Protein AF-A0A3Q1M2B8-F1 (afdb_monomer)

Secondary structure (DSSP, 8-state):
--SSSSHHHHHHHHHHHHTTS----------S-------TTTTS---HHHHHHHHHHHHHHHHHHHHHHHHHHHHHHIIIIIHHHHHHHHHHTTHHHHHHHHHHHHHHHHHHHHHHHSS--GGG--TTT--TTTHHHH-TTTT---PPPP--GGGHHHHHHHHHHHHHHHHHHS----HHHHHHHHHHHHHHS-----GGGTTS-HHHHHHS-TT----HHHHHHHHH------------PPP--PPPPP------------

Solvent-accessible surface area (backbone atoms only — not comparable to full-atom values): 16918 Å² total; per-residue (Å²): 145,72,83,76,65,64,66,58,53,58,58,54,57,55,53,56,65,67,65,69,78,79,74,79,86,75,82,73,82,88,66,99,62,83,74,78,77,77,51,79,68,68,77,68,59,74,66,66,63,63,56,53,52,49,51,52,51,51,51,53,50,52,52,50,53,50,51,52,51,52,51,54,51,49,51,50,43,38,69,70,46,49,49,54,48,51,51,51,47,52,57,73,46,50,57,49,64,57,50,52,52,48,54,49,53,52,50,52,52,48,51,52,49,27,70,72,64,67,72,75,59,85,90,73,59,51,65,90,82,54,53,96,60,63,75,81,76,76,48,97,61,78,80,58,77,83,72,74,83,84,79,56,75,92,46,43,73,56,52,55,51,53,47,52,54,46,52,51,51,24,68,75,68,74,48,91,72,53,76,66,57,46,53,49,51,54,50,50,55,56,70,71,40,71,79,76,74,60,76,41,59,72,87,52,55,76,73,60,54,73,72,51,60,95,83,64,71,68,26,74,63,57,54,52,51,54,68,67,56,70,77,80,68,75,92,66,89,74,83,73,75,81,76,82,75,73,78,77,82,76,83,76,80,80,79,79,79,84,80,82,80,133

Organism: Bos taurus (NCBI:txid9913)

Structure (mmCIF, N/CA/C/O backbone):
data_AF-A0A3Q1M2B8-F1
#
_entry.id   AF-A0A3Q1M2B8-F1
#
loop_
_atom_site.group_PDB
_atom_site.id
_atom_site.type_symbol
_atom_site.label_atom_id
_atom_site.label_alt_id
_atom_site.label_comp_id
_atom_site.label_asym_id
_atom_site.label_entity_id
_atom_site.label_seq_id
_atom_site.pdbx_PDB_ins_code
_atom_site.Cartn_x
_atom_site.Cartn_y
_atom_site.Cartn_z
_atom_site.occupancy
_atom_site.B_iso_or_equiv
_atom_site.auth_seq_id
_atom_site.auth_comp_id
_atom_site.auth_asym_id
_atom_site.auth_atom_id
_atom_site.pdbx_PDB_model_num
ATOM 1 N N . MET A 1 1 ? 16.523 43.206 -26.131 1.00 47.34 1 MET A N 1
ATOM 2 C CA . MET A 1 1 ? 17.734 43.591 -26.894 1.00 47.34 1 MET A CA 1
ATOM 3 C C . MET A 1 1 ? 18.949 42.768 -26.432 1.00 47.34 1 MET A C 1
ATOM 5 O O . MET A 1 1 ? 19.960 43.330 -26.041 1.00 47.34 1 MET A O 1
ATOM 9 N N . LEU A 1 2 ? 18.844 41.430 -26.433 1.00 45.22 2 LEU A N 1
ATOM 10 C CA . LEU A 1 2 ? 19.889 40.521 -25.915 1.00 45.22 2 LEU A CA 1
ATOM 11 C C . LEU A 1 2 ? 20.155 39.302 -26.820 1.00 45.22 2 LEU A C 1
ATOM 13 O O . LEU A 1 2 ? 20.994 38.478 -26.493 1.00 45.22 2 LEU A O 1
ATOM 17 N N . PHE A 1 3 ? 19.501 39.209 -27.982 1.00 39.78 3 PHE A N 1
ATOM 18 C CA . PHE A 1 3 ? 19.611 38.040 -28.866 1.00 39.78 3 PHE A CA 1
ATOM 19 C C . PHE A 1 3 ? 20.686 38.148 -29.961 1.00 39.78 3 PHE A C 1
ATOM 21 O O . PHE A 1 3 ? 20.871 37.211 -30.726 1.00 39.78 3 PHE A O 1
ATOM 28 N N . THR A 1 4 ? 21.432 39.253 -30.043 1.00 47.25 4 THR A N 1
ATOM 29 C CA . THR A 1 4 ? 22.443 39.468 -31.100 1.00 47.25 4 THR A CA 1
ATOM 30 C C . THR A 1 4 ? 23.894 39.329 -30.632 1.00 47.25 4 THR A C 1
ATOM 32 O O . THR A 1 4 ? 24.803 39.467 -31.446 1.00 47.25 4 THR A O 1
ATOM 35 N N . LYS A 1 5 ? 24.149 39.028 -29.348 1.00 46.91 5 LYS A N 1
ATOM 36 C CA . LYS A 1 5 ? 25.521 38.854 -28.827 1.00 46.91 5 LYS A CA 1
ATOM 37 C C . LYS A 1 5 ? 26.006 37.398 -28.798 1.00 46.91 5 LYS A C 1
ATOM 39 O O . LYS A 1 5 ? 27.204 37.180 -28.927 1.00 46.91 5 LYS A O 1
ATOM 44 N N . GLU A 1 6 ? 25.115 36.409 -28.713 1.00 47.88 6 GLU A N 1
ATOM 45 C CA . GLU A 1 6 ? 25.517 34.990 -28.644 1.00 47.88 6 GLU A CA 1
ATOM 46 C C . GLU A 1 6 ? 25.821 34.367 -30.017 1.00 47.88 6 GLU A C 1
ATOM 48 O O . GLU A 1 6 ? 26.688 33.501 -30.123 1.00 47.88 6 GLU A O 1
ATOM 53 N N . ALA A 1 7 ? 25.206 34.866 -31.096 1.00 48.12 7 ALA A N 1
ATOM 54 C CA . ALA A 1 7 ? 25.453 34.360 -32.450 1.00 48.12 7 ALA A CA 1
ATOM 55 C C . ALA A 1 7 ? 26.874 34.674 -32.968 1.00 48.12 7 ALA A C 1
ATOM 57 O O . ALA A 1 7 ? 27.445 33.891 -33.722 1.00 48.12 7 ALA A O 1
ATOM 58 N N . ASN A 1 8 ? 27.488 35.772 -32.513 1.00 47.75 8 ASN A N 1
ATOM 59 C CA . ASN A 1 8 ? 28.837 36.159 -32.939 1.00 47.75 8 ASN A CA 1
ATOM 60 C C . 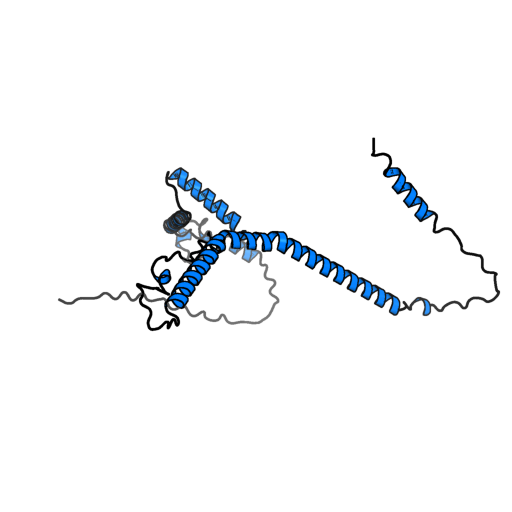ASN A 1 8 ? 29.954 35.393 -32.207 1.00 47.75 8 ASN A C 1
ATOM 62 O O . ASN A 1 8 ? 31.067 35.304 -32.722 1.00 47.75 8 ASN A O 1
ATOM 66 N N . PHE A 1 9 ? 29.676 34.798 -31.041 1.00 50.34 9 PHE A N 1
ATOM 67 C CA . PHE A 1 9 ? 30.680 34.041 -30.281 1.00 50.34 9 PHE A CA 1
ATOM 68 C C . PHE A 1 9 ? 30.909 32.635 -30.863 1.00 50.34 9 PHE A C 1
ATOM 70 O O . PHE A 1 9 ? 32.034 32.135 -30.886 1.00 50.34 9 PHE A O 1
ATOM 77 N N . LEU A 1 10 ? 29.859 32.027 -31.424 1.00 53.06 10 LEU A N 1
ATOM 78 C CA . LEU A 1 10 ? 29.932 30.718 -32.083 1.00 53.06 10 LEU A CA 1
ATOM 79 C C . LEU A 1 10 ? 30.675 30.765 -33.431 1.00 53.06 10 LEU A C 1
ATOM 81 O O . LEU A 1 10 ? 31.376 29.814 -33.769 1.00 53.06 10 LEU A O 1
ATOM 85 N N . VAL A 1 11 ? 30.607 31.882 -34.164 1.00 54.44 11 VAL A N 1
ATOM 86 C CA . VAL A 1 11 ? 31.354 32.064 -35.427 1.00 54.44 11 VAL A CA 1
ATOM 87 C C . VAL A 1 11 ? 32.853 32.286 -35.173 1.00 54.44 11 VAL A C 1
ATOM 89 O O . VAL A 1 11 ? 33.691 31.784 -35.921 1.00 54.44 11 VAL A O 1
ATOM 92 N N . PHE A 1 12 ? 33.217 32.970 -34.083 1.00 50.66 12 PHE A N 1
ATOM 93 C CA . PHE A 1 12 ? 34.623 33.199 -33.727 1.00 50.66 12 PHE A CA 1
ATOM 94 C C . PHE A 1 12 ? 35.340 31.934 -33.228 1.00 50.66 12 PHE A C 1
ATOM 96 O O . PHE A 1 12 ? 36.501 31.718 -33.574 1.00 50.66 12 PHE A O 1
ATOM 103 N N . LEU A 1 13 ? 34.657 31.060 -32.480 1.00 50.88 13 LEU A N 1
ATOM 104 C CA . LEU A 1 13 ? 35.234 29.785 -32.029 1.00 50.88 13 LEU A CA 1
ATOM 105 C C . LEU A 1 13 ? 35.375 28.760 -33.166 1.00 50.88 13 LEU A C 1
ATOM 107 O O . LEU A 1 13 ? 36.338 27.994 -33.172 1.00 50.88 13 LEU A O 1
ATOM 111 N N . GLY A 1 14 ? 34.484 28.790 -34.164 1.00 48.12 14 GLY A N 1
ATOM 112 C CA . GLY A 1 14 ? 34.613 27.968 -35.373 1.00 48.12 14 GLY A CA 1
ATOM 113 C C . GLY A 1 14 ? 35.852 28.312 -36.210 1.00 48.12 14 GLY A C 1
ATOM 114 O O . GLY A 1 14 ? 36.565 27.416 -36.657 1.00 48.12 14 GLY A O 1
ATOM 115 N N . ASN A 1 15 ? 36.173 29.602 -36.356 1.00 46.31 15 ASN A N 1
ATOM 116 C CA . ASN A 1 15 ? 37.338 30.047 -37.132 1.00 46.31 15 ASN A CA 1
ATOM 117 C C . ASN A 1 15 ? 38.676 29.867 -36.395 1.00 46.31 15 ASN A C 1
ATOM 119 O O . ASN A 1 15 ? 39.709 29.695 -37.043 1.00 46.31 15 ASN A O 1
ATOM 123 N N . LEU A 1 16 ? 38.676 29.840 -35.057 1.00 46.88 16 LEU A N 1
ATOM 124 C CA . LEU A 1 16 ? 39.887 29.554 -34.282 1.00 46.88 16 LEU A CA 1
ATOM 125 C C . LEU A 1 16 ? 40.298 28.074 -34.379 1.00 46.88 16 LEU A C 1
ATOM 127 O O . LEU A 1 16 ? 41.489 27.769 -34.357 1.00 46.88 16 LEU A O 1
ATOM 131 N N . LEU A 1 17 ? 39.336 27.161 -34.558 1.00 46.59 17 LEU A N 1
ATOM 132 C CA . LEU A 1 17 ? 39.625 25.736 -34.739 1.00 46.59 17 LEU A CA 1
ATOM 133 C C . LEU A 1 17 ? 40.074 25.392 -36.172 1.00 46.59 17 LEU A C 1
ATOM 135 O O . LEU A 1 17 ? 40.816 24.433 -36.356 1.00 46.59 17 LEU A O 1
ATOM 139 N N . PHE A 1 18 ? 39.695 26.193 -37.176 1.00 40.00 18 PHE A N 1
ATOM 140 C CA . PHE A 1 18 ? 40.157 26.013 -38.561 1.00 40.00 18 PHE A CA 1
ATOM 141 C C . PHE A 1 18 ? 41.534 26.660 -38.828 1.00 40.00 18 PHE A C 1
ATOM 143 O O . PHE A 1 18 ? 42.267 26.229 -39.713 1.00 40.00 18 PHE A O 1
ATOM 150 N N . GLY A 1 19 ? 41.924 27.670 -38.040 1.00 39.38 19 GLY A N 1
ATOM 151 C CA . GLY A 1 19 ? 43.226 28.344 -38.158 1.00 39.38 19 GLY A CA 1
ATOM 152 C C . GLY A 1 19 ? 44.407 27.630 -37.485 1.00 39.38 19 GLY A C 1
ATOM 153 O O . GLY A 1 19 ? 45.555 27.995 -37.736 1.00 39.38 19 GLY A O 1
ATOM 154 N N . ALA A 1 20 ? 44.161 26.619 -36.643 1.00 38.94 20 ALA A N 1
ATOM 155 C CA . ALA A 1 20 ? 45.200 25.948 -35.854 1.00 38.94 20 ALA A CA 1
ATOM 156 C C . ALA A 1 20 ? 45.826 24.706 -36.524 1.00 38.94 20 ALA A C 1
ATOM 158 O O . ALA A 1 20 ? 46.753 24.128 -35.966 1.00 38.94 20 ALA A O 1
ATOM 159 N N . THR A 1 21 ? 45.380 24.302 -37.718 1.00 40.34 21 THR A N 1
ATOM 160 C CA . THR A 1 21 ? 45.889 23.093 -38.404 1.00 40.34 21 THR A CA 1
ATOM 161 C C . THR A 1 21 ? 46.766 23.373 -39.630 1.00 40.34 21 THR A C 1
ATOM 163 O O . THR A 1 21 ? 47.097 22.447 -40.361 1.00 40.34 21 THR A O 1
ATOM 166 N N . MET A 1 22 ? 47.176 24.624 -39.870 1.00 41.03 22 MET A N 1
ATOM 167 C CA . MET A 1 22 ? 47.984 25.015 -41.042 1.00 41.03 22 MET A CA 1
ATOM 168 C C . MET A 1 22 ? 49.281 25.753 -40.662 1.00 41.03 22 MET A C 1
ATOM 170 O O . MET A 1 22 ? 49.565 26.836 -41.160 1.00 41.03 22 MET A O 1
ATOM 174 N N . LYS A 1 23 ? 50.074 25.158 -39.766 1.00 37.78 23 LYS A N 1
ATOM 175 C CA . LYS A 1 23 ? 51.533 25.341 -39.590 1.00 37.78 23 LYS A CA 1
ATOM 176 C C . LYS A 1 23 ? 52.004 24.016 -38.976 1.00 37.78 23 LYS A C 1
ATOM 178 O O . LYS A 1 23 ? 51.403 23.589 -38.005 1.00 37.78 23 LYS A O 1
ATOM 183 N N . SER A 1 24 ? 52.989 23.266 -39.442 1.00 34.31 24 SER A N 1
ATOM 184 C CA . SER A 1 24 ? 54.202 23.567 -40.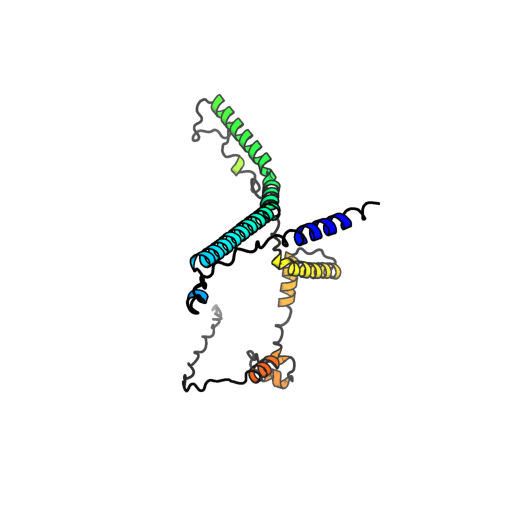183 1.00 34.31 24 SER A CA 1
ATOM 185 C C . SER A 1 24 ? 54.777 22.196 -40.560 1.00 34.31 24 SER A C 1
ATOM 187 O O . SER A 1 24 ? 55.153 21.450 -39.659 1.00 34.31 24 SER A O 1
ATOM 189 N N . TYR A 1 25 ? 54.816 21.837 -41.843 1.00 35.38 25 TYR A N 1
ATOM 190 C CA . TYR A 1 25 ? 55.768 20.822 -42.294 1.00 35.38 25 TYR A CA 1
ATOM 191 C C . TYR A 1 25 ? 56.985 21.593 -42.790 1.00 35.38 25 TYR A C 1
ATOM 193 O O . TYR A 1 25 ? 56.984 22.155 -43.886 1.00 35.38 25 TYR A O 1
ATOM 201 N N . GLU A 1 26 ? 57.967 21.711 -41.900 1.00 40.44 26 GLU A N 1
ATOM 202 C CA . GLU A 1 26 ? 59.336 22.065 -42.247 1.00 40.44 26 GLU A CA 1
ATOM 203 C C . GLU A 1 26 ? 59.821 21.132 -43.361 1.00 40.44 26 GLU A C 1
ATOM 205 O O . GLU A 1 26 ? 59.583 19.924 -43.336 1.00 40.44 26 GLU A O 1
ATOM 210 N N . ASN A 1 27 ? 60.468 21.714 -44.369 1.00 39.31 27 ASN A N 1
ATOM 211 C CA . ASN A 1 27 ? 61.202 20.959 -45.370 1.00 39.31 27 ASN A CA 1
ATOM 212 C C . ASN A 1 27 ? 62.465 20.404 -44.704 1.00 39.31 27 ASN A C 1
ATOM 214 O O . ASN A 1 27 ? 63.387 21.168 -44.412 1.00 39.31 27 ASN A O 1
ATOM 218 N N . ASP A 1 28 ? 62.511 19.093 -44.485 1.00 44.53 28 ASP A N 1
ATOM 219 C CA . ASP A 1 28 ? 63.740 18.413 -44.086 1.00 44.53 28 ASP A CA 1
ATOM 220 C C . ASP A 1 28 ? 64.785 18.508 -45.218 1.00 44.53 28 ASP A C 1
ATOM 222 O O . ASP A 1 28 ? 64.433 18.390 -46.400 1.00 44.53 28 ASP A O 1
ATOM 226 N N . PRO A 1 29 ? 66.079 18.715 -44.906 1.00 42.06 29 PRO A N 1
ATOM 227 C CA . PRO A 1 29 ? 67.128 18.724 -45.915 1.00 42.06 29 PRO A CA 1
ATOM 228 C C . PRO A 1 29 ? 67.205 17.348 -46.581 1.00 42.06 29 PRO A C 1
ATOM 230 O O . PRO A 1 29 ? 67.371 16.321 -45.918 1.00 42.06 29 PRO A O 1
ATOM 233 N N . ILE A 1 30 ? 67.093 17.346 -47.910 1.00 46.81 30 ILE A N 1
ATOM 234 C CA . ILE A 1 30 ? 67.222 16.164 -48.762 1.00 46.81 30 ILE A CA 1
ATOM 235 C C . ILE A 1 30 ? 68.588 15.532 -48.483 1.00 46.81 30 ILE A C 1
ATOM 237 O O . ILE A 1 30 ? 69.629 16.024 -48.914 1.00 46.81 30 ILE A O 1
ATOM 241 N N . THR A 1 31 ? 68.582 14.443 -47.722 1.00 46.94 31 THR A N 1
ATOM 242 C CA . THR A 1 31 ? 69.715 13.532 -47.610 1.00 46.94 31 THR A CA 1
ATOM 243 C C . THR A 1 31 ? 69.482 12.419 -48.623 1.00 46.94 31 THR A C 1
ATOM 245 O O . THR A 1 31 ? 68.457 11.742 -48.581 1.00 46.94 31 THR A O 1
ATOM 248 N N . ASP A 1 32 ? 70.427 12.248 -49.553 1.00 45.88 32 ASP A N 1
ATOM 249 C CA . ASP A 1 32 ? 70.438 11.248 -50.636 1.00 45.88 32 ASP A CA 1
ATOM 250 C C . ASP A 1 32 ? 70.583 9.802 -50.116 1.00 45.88 32 ASP A C 1
ATOM 252 O O . ASP A 1 32 ? 71.490 9.039 -50.459 1.00 45.88 32 ASP A O 1
ATOM 256 N N . LYS A 1 33 ? 69.672 9.391 -49.239 1.00 55.97 33 LYS A N 1
ATOM 257 C CA . LYS A 1 33 ? 69.496 8.011 -48.802 1.00 55.97 33 LYS A CA 1
ATOM 258 C C . LYS A 1 33 ? 68.039 7.669 -49.053 1.00 55.97 33 LYS A C 1
ATOM 260 O O . LYS A 1 33 ? 67.172 7.992 -48.248 1.00 55.97 33 LYS A O 1
ATOM 265 N N . LEU A 1 34 ? 67.795 7.011 -50.187 1.00 48.25 34 LEU A N 1
ATOM 266 C CA . LEU A 1 34 ? 66.510 6.411 -50.542 1.00 48.25 34 LEU A CA 1
ATOM 267 C C . LEU A 1 34 ? 65.910 5.725 -49.297 1.00 48.25 34 LEU A C 1
ATOM 269 O O . LEU A 1 34 ? 66.514 4.763 -48.801 1.00 48.25 34 LEU A O 1
ATOM 273 N N . PRO A 1 35 ? 64.771 6.198 -48.756 1.00 53.41 35 PRO A N 1
ATOM 274 C CA . PRO A 1 35 ? 64.129 5.511 -47.650 1.00 53.41 35 PRO A CA 1
ATOM 275 C C . PRO A 1 35 ? 63.733 4.127 -48.158 1.00 53.41 35 PRO A C 1
ATOM 277 O O . PRO A 1 35 ? 63.053 4.003 -49.179 1.00 53.41 35 PRO A O 1
ATOM 280 N N . LYS A 1 36 ? 64.220 3.074 -47.490 1.00 61.84 36 LYS A N 1
ATOM 281 C CA . LYS A 1 36 ? 63.865 1.695 -47.837 1.00 61.84 36 LYS A CA 1
ATOM 282 C C . LYS A 1 36 ? 62.344 1.600 -47.906 1.00 61.84 36 LYS A C 1
ATOM 284 O O . LYS A 1 36 ? 61.656 1.902 -46.932 1.00 61.84 36 LYS A O 1
ATOM 289 N N . LEU A 1 37 ? 61.849 1.213 -49.078 1.00 52.62 37 LEU A N 1
ATOM 290 C CA . LEU A 1 37 ? 60.430 1.051 -49.343 1.00 52.62 37 LEU A CA 1
ATOM 291 C C . LEU A 1 37 ? 59.893 0.003 -48.363 1.00 52.62 37 LEU A C 1
ATOM 293 O O . LEU A 1 37 ? 60.298 -1.161 -48.428 1.00 52.62 37 LEU A O 1
ATOM 297 N N . LYS A 1 38 ? 59.030 0.423 -47.433 1.00 59.44 38 LYS A N 1
ATOM 298 C CA . LYS A 1 38 ? 58.364 -0.505 -46.518 1.00 59.44 38 LYS A CA 1
ATOM 299 C C . LYS A 1 38 ? 57.641 -1.567 -47.333 1.00 59.44 38 LYS A C 1
ATOM 301 O O . LYS A 1 38 ? 56.909 -1.247 -48.274 1.00 59.44 38 LYS A O 1
ATOM 306 N N . SER A 1 39 ? 57.887 -2.825 -46.994 1.00 63.94 39 SER A N 1
ATOM 307 C CA . SER A 1 39 ? 57.321 -3.965 -47.710 1.00 63.94 39 SER A CA 1
ATOM 308 C C . SER A 1 39 ? 55.805 -3.974 -47.534 1.00 63.94 39 SER A C 1
ATOM 310 O O . SER A 1 39 ? 55.306 -3.646 -46.464 1.00 63.94 39 SER A O 1
ATOM 312 N N . SER A 1 40 ? 55.054 -4.399 -48.555 1.00 58.75 40 SER A N 1
ATOM 313 C CA . SER A 1 40 ? 53.580 -4.500 -48.518 1.00 58.75 40 SER A CA 1
ATOM 314 C C . SER A 1 40 ? 53.043 -5.278 -47.299 1.00 58.75 40 SER A C 1
ATOM 316 O O . SER A 1 40 ? 51.911 -5.067 -46.882 1.00 58.75 40 SER A O 1
ATOM 318 N N . ARG A 1 41 ? 53.875 -6.136 -46.685 1.00 56.78 41 ARG A N 1
ATOM 319 C CA . ARG A 1 41 ? 53.569 -6.846 -45.433 1.00 56.78 41 ARG A CA 1
ATOM 320 C C . ARG A 1 41 ? 53.585 -5.960 -44.178 1.00 56.78 41 ARG A C 1
ATOM 322 O O . ARG A 1 41 ? 52.775 -6.191 -43.295 1.00 56.78 41 ARG A O 1
ATOM 329 N N . GLU A 1 42 ? 54.434 -4.936 -44.118 1.00 55.78 42 GLU A N 1
ATOM 330 C CA . GLU A 1 42 ? 54.516 -3.991 -42.986 1.00 55.78 42 GLU A CA 1
ATOM 331 C C . GLU A 1 42 ? 53.336 -3.004 -42.960 1.00 55.78 42 GLU A C 1
ATOM 333 O O . GLU A 1 42 ? 53.029 -2.433 -41.920 1.00 55.78 42 GLU A O 1
ATOM 338 N N . TRP A 1 43 ? 52.654 -2.815 -44.096 1.00 52.75 43 TRP A N 1
ATOM 339 C CA . TRP A 1 43 ? 51.427 -2.012 -44.202 1.00 52.75 43 TRP A CA 1
ATOM 340 C C . TRP A 1 43 ? 50.167 -2.757 -43.743 1.00 52.75 43 TRP A C 1
ATOM 342 O O . TRP A 1 43 ? 49.121 -2.138 -43.562 1.00 52.75 43 TRP A O 1
ATOM 352 N N . LEU A 1 44 ? 50.258 -4.079 -43.579 1.00 57.66 44 LEU A N 1
ATOM 353 C CA . LEU A 1 44 ? 49.145 -4.966 -43.234 1.00 57.66 44 LEU A CA 1
ATOM 354 C C . LEU A 1 44 ? 49.157 -5.415 -41.766 1.00 57.66 44 LEU A C 1
ATOM 356 O O . LEU A 1 44 ? 48.260 -6.152 -41.364 1.00 57.66 44 LEU A O 1
ATOM 360 N N . GLU A 1 45 ? 50.124 -4.972 -40.960 1.00 59.56 45 GLU A N 1
ATOM 361 C CA . GLU A 1 45 ? 50.123 -5.206 -39.514 1.00 59.56 45 GLU A CA 1
ATOM 362 C C . GLU A 1 45 ? 49.489 -4.015 -38.778 1.00 59.56 45 GLU A C 1
ATOM 364 O O . GLU A 1 45 ? 50.151 -2.995 -38.560 1.00 59.56 45 GLU A O 1
ATOM 369 N N . PRO A 1 46 ? 48.214 -4.101 -38.352 1.00 57.25 46 PRO A N 1
ATOM 370 C CA . PRO A 1 46 ? 47.731 -3.209 -37.313 1.00 57.25 46 PRO A CA 1
ATOM 371 C C . PRO A 1 46 ? 48.508 -3.534 -36.037 1.00 57.25 46 PRO A C 1
ATOM 373 O O . PRO A 1 46 ? 48.555 -4.693 -35.638 1.00 57.25 46 PRO A O 1
ATOM 376 N N . GLN A 1 47 ? 49.103 -2.529 -35.388 1.00 59.59 47 GLN A N 1
ATOM 377 C CA . GLN A 1 47 ? 49.647 -2.655 -34.032 1.00 59.59 47 GLN A CA 1
ATOM 378 C C . GLN A 1 47 ? 48.516 -3.183 -33.122 1.00 59.59 47 GLN A C 1
ATOM 380 O O . GLN A 1 47 ? 47.609 -2.421 -32.780 1.00 59.59 47 GLN A O 1
ATOM 385 N N . PRO A 1 48 ? 48.494 -4.475 -32.740 1.00 58.84 48 PRO A N 1
ATOM 386 C CA . PRO A 1 48 ? 47.313 -5.078 -32.118 1.00 58.84 48 PRO A CA 1
ATOM 387 C C . PRO A 1 48 ? 47.076 -4.539 -30.700 1.00 58.84 48 PRO A C 1
ATOM 389 O O . PRO A 1 48 ? 45.965 -4.614 -30.182 1.00 58.84 48 PRO A O 1
ATOM 392 N N . LEU A 1 49 ? 48.108 -3.947 -30.089 1.00 60.41 49 LEU A N 1
ATOM 393 C CA . LEU A 1 49 ? 48.056 -3.352 -28.757 1.00 60.41 49 LEU A CA 1
ATOM 394 C C . LEU A 1 49 ? 47.188 -2.085 -28.712 1.00 60.41 49 LEU A C 1
ATOM 396 O O . LEU A 1 49 ? 46.356 -1.972 -27.818 1.00 60.41 49 LEU A O 1
ATOM 400 N N . SER A 1 50 ? 47.292 -1.176 -29.692 1.00 74.69 50 SER A N 1
ATOM 401 C CA . SER A 1 50 ? 46.530 0.085 -29.662 1.00 74.69 50 SER A CA 1
ATOM 402 C C . SER A 1 50 ? 45.029 -0.139 -29.859 1.00 74.69 50 SER A C 1
ATOM 404 O O . SER A 1 50 ? 44.213 0.505 -29.206 1.00 74.69 50 SER A O 1
ATOM 406 N N . PHE A 1 51 ? 44.658 -1.099 -30.709 1.00 82.38 51 PHE A N 1
ATOM 407 C CA . PHE A 1 51 ? 43.260 -1.459 -30.943 1.00 82.38 51 PHE A CA 1
ATOM 408 C C . PHE A 1 51 ? 42.628 -2.149 -29.727 1.00 82.38 51 PHE A C 1
ATOM 410 O O . PHE A 1 51 ? 41.511 -1.816 -29.331 1.00 82.38 51 PHE A O 1
ATOM 417 N N . MET A 1 52 ? 43.346 -3.085 -29.096 1.00 86.50 52 MET A N 1
ATOM 418 C CA . MET A 1 52 ? 42.863 -3.754 -27.883 1.00 86.50 52 MET A CA 1
ATOM 419 C C . MET A 1 52 ? 42.701 -2.768 -26.717 1.00 86.50 52 MET A C 1
ATOM 421 O O . MET A 1 52 ? 41.725 -2.858 -25.973 1.00 86.50 52 MET A O 1
ATOM 425 N N . GLU A 1 53 ? 43.599 -1.788 -26.589 1.00 88.38 53 GLU A N 1
ATOM 426 C CA . GLU A 1 53 ? 43.477 -0.697 -25.615 1.00 88.38 53 GLU A CA 1
ATOM 427 C C . GLU A 1 53 ? 42.291 0.235 -25.902 1.00 88.38 53 GLU A C 1
ATOM 429 O O . GLU A 1 53 ? 41.628 0.696 -24.972 1.00 88.38 53 GLU A O 1
ATOM 434 N N . GLU A 1 54 ? 42.002 0.533 -27.170 1.00 88.00 54 GLU A N 1
ATOM 435 C CA . GLU A 1 54 ? 40.824 1.315 -27.564 1.00 88.00 54 GLU A CA 1
ATOM 436 C C . GLU A 1 54 ? 39.517 0.575 -27.270 1.00 88.00 54 GLU A C 1
ATOM 438 O O . GLU A 1 54 ? 38.594 1.165 -26.702 1.00 88.00 54 GLU A O 1
ATOM 443 N N . LEU A 1 55 ? 39.448 -0.725 -27.567 1.00 91.56 55 LEU A N 1
ATOM 444 C CA . LEU A 1 55 ? 38.293 -1.556 -27.225 1.00 91.56 55 LEU A CA 1
ATOM 445 C C . LEU A 1 55 ? 38.065 -1.622 -25.713 1.00 91.56 55 LEU A C 1
ATOM 447 O O . LEU A 1 55 ? 36.937 -1.441 -25.253 1.00 91.56 55 LEU A O 1
ATOM 451 N N . ASP A 1 56 ? 39.125 -1.835 -24.935 1.00 92.81 56 ASP A N 1
ATOM 452 C CA . ASP A 1 56 ? 39.054 -1.856 -23.474 1.00 92.81 56 ASP A CA 1
ATOM 453 C C . ASP A 1 56 ? 38.569 -0.504 -22.911 1.00 92.81 56 ASP A C 1
ATOM 455 O O . ASP A 1 56 ? 37.689 -0.463 -22.046 1.00 92.81 56 ASP A O 1
ATOM 459 N N . LYS A 1 57 ? 39.038 0.624 -23.466 1.00 93.38 57 LYS A N 1
ATOM 460 C CA . LYS A 1 57 ? 38.526 1.966 -23.127 1.00 93.38 57 LYS A CA 1
ATOM 461 C C . LYS A 1 57 ? 37.037 2.113 -23.460 1.00 93.38 57 LYS A C 1
ATOM 463 O O . LYS A 1 57 ? 36.285 2.644 -22.638 1.00 93.38 57 LYS A O 1
ATOM 468 N N . CYS A 1 58 ? 36.590 1.633 -24.622 1.00 92.75 58 CYS A N 1
ATOM 469 C CA . CYS A 1 58 ? 35.179 1.668 -25.017 1.00 92.75 58 CYS A CA 1
ATOM 470 C C . CYS A 1 58 ? 34.291 0.834 -24.083 1.00 92.75 58 CYS A C 1
ATOM 472 O O . CYS A 1 58 ? 33.226 1.305 -23.674 1.00 92.75 58 CYS A O 1
ATOM 474 N N . LEU A 1 59 ? 34.730 -0.369 -23.705 1.00 95.25 59 LEU A N 1
ATOM 475 C CA . LEU A 1 59 ? 34.003 -1.238 -22.777 1.00 95.25 59 LEU A CA 1
ATOM 476 C C . LEU A 1 59 ? 33.900 -0.603 -21.386 1.00 95.25 59 LEU A C 1
ATOM 478 O O . LEU A 1 59 ? 32.798 -0.471 -20.852 1.00 95.25 59 LEU A O 1
ATOM 482 N N . LYS A 1 60 ? 35.013 -0.090 -20.848 1.00 95.38 60 LYS A N 1
ATOM 483 C CA . LYS A 1 60 ? 35.036 0.633 -19.565 1.00 95.38 60 LYS A CA 1
ATOM 484 C C . LYS A 1 60 ? 34.117 1.853 -19.570 1.00 95.38 60 LYS A C 1
ATOM 486 O O . LYS A 1 60 ? 33.395 2.094 -18.602 1.00 95.38 60 LYS A O 1
ATOM 491 N N . HIS A 1 61 ? 34.110 2.619 -20.662 1.00 95.06 61 HIS A N 1
ATOM 492 C CA . HIS A 1 61 ? 33.217 3.765 -20.809 1.00 95.06 61 HIS A CA 1
ATOM 493 C C . HIS A 1 61 ? 31.742 3.341 -20.839 1.00 95.06 61 HIS A C 1
ATOM 495 O O . HIS A 1 61 ? 30.904 3.951 -20.173 1.00 95.06 61 HIS A O 1
ATOM 501 N N . HIS A 1 62 ? 31.415 2.269 -21.560 1.00 96.00 62 HIS A N 1
ATOM 502 C CA . HIS A 1 62 ? 30.062 1.722 -21.606 1.00 96.00 62 HIS A CA 1
ATOM 503 C C . HIS A 1 62 ? 29.585 1.230 -20.228 1.00 96.00 62 HIS A C 1
ATOM 505 O O . HIS A 1 62 ? 28.460 1.535 -19.819 1.00 96.00 62 HIS A O 1
ATOM 511 N N . ASP A 1 63 ? 30.444 0.538 -19.479 1.00 96.69 63 ASP A N 1
ATOM 512 C CA . ASP A 1 63 ? 30.145 0.084 -18.119 1.00 96.69 63 ASP A CA 1
ATOM 513 C C . ASP A 1 63 ? 29.920 1.256 -17.166 1.00 96.69 63 ASP A C 1
ATOM 515 O O . ASP A 1 63 ? 28.947 1.260 -16.406 1.00 96.69 63 ASP A O 1
ATOM 519 N N . PHE A 1 64 ? 30.746 2.299 -17.270 1.00 97.44 64 PHE A N 1
ATOM 520 C CA . PHE A 1 64 ? 30.557 3.543 -16.530 1.00 97.44 64 PHE A CA 1
ATOM 521 C C . PHE A 1 64 ? 29.202 4.197 -16.841 1.00 97.44 64 PHE A C 1
ATOM 523 O O . PHE A 1 64 ? 28.451 4.543 -15.923 1.00 97.44 64 PHE A O 1
ATOM 530 N N . LEU A 1 65 ? 28.836 4.324 -18.122 1.00 96.56 65 LEU A N 1
ATOM 531 C CA . LEU A 1 65 ? 27.537 4.873 -18.522 1.00 96.56 65 LEU A CA 1
ATOM 532 C C . LEU A 1 65 ? 26.375 4.028 -17.989 1.00 96.56 65 LEU A C 1
ATOM 534 O O . LEU A 1 65 ? 25.363 4.573 -17.544 1.00 96.56 65 LEU A O 1
ATOM 538 N N . ASN A 1 66 ? 26.508 2.703 -17.991 1.00 95.88 66 ASN A N 1
ATOM 539 C CA . ASN A 1 66 ? 25.489 1.812 -17.448 1.00 95.88 66 ASN A CA 1
ATOM 540 C C . ASN A 1 66 ? 25.374 1.905 -15.927 1.00 95.88 66 ASN A C 1
ATOM 542 O O . ASN A 1 66 ? 24.254 1.937 -15.412 1.00 95.88 66 ASN A O 1
ATOM 546 N N . ALA A 1 67 ? 26.490 2.010 -15.207 1.00 97.31 67 ALA A N 1
ATOM 547 C CA . ALA A 1 67 ? 26.489 2.271 -13.772 1.00 97.31 67 ALA A CA 1
ATOM 548 C C . ALA A 1 67 ? 25.786 3.602 -13.467 1.00 97.31 67 ALA A C 1
ATOM 550 O O . ALA A 1 67 ? 24.879 3.651 -12.631 1.00 97.31 67 ALA A O 1
ATOM 551 N N . ARG A 1 68 ? 26.104 4.653 -14.233 1.00 97.25 68 ARG A N 1
ATOM 552 C CA . ARG A 1 68 ? 25.463 5.964 -14.101 1.00 97.25 68 ARG A CA 1
ATOM 553 C C . ARG A 1 68 ? 23.959 5.911 -14.372 1.00 97.25 68 ARG A C 1
ATOM 555 O O . ARG A 1 68 ? 23.179 6.512 -13.634 1.00 97.25 68 ARG A O 1
ATOM 562 N N . ARG A 1 69 ? 23.522 5.168 -15.395 1.00 97.81 69 ARG A N 1
ATOM 563 C CA . ARG A 1 69 ? 22.094 4.945 -15.686 1.00 97.81 69 ARG A CA 1
ATOM 564 C C . ARG A 1 69 ? 21.384 4.237 -14.532 1.00 97.81 69 ARG A C 1
ATOM 566 O O . ARG A 1 69 ? 20.313 4.686 -14.129 1.00 97.81 69 ARG A O 1
ATOM 573 N N . LYS A 1 70 ? 21.973 3.168 -13.983 1.00 97.31 70 LYS A N 1
ATOM 574 C CA . LYS A 1 70 ? 21.414 2.431 -12.834 1.00 97.31 70 LYS A CA 1
ATOM 575 C C . LYS A 1 70 ? 21.275 3.326 -11.604 1.00 97.31 70 LYS A C 1
ATOM 577 O O . LYS A 1 70 ? 20.229 3.308 -10.965 1.00 97.31 70 LYS A O 1
ATOM 582 N N . GLU A 1 71 ? 22.282 4.148 -11.315 1.00 97.75 71 GLU A N 1
ATOM 583 C CA . GLU A 1 71 ? 22.244 5.107 -10.206 1.00 97.75 71 GLU A CA 1
ATOM 584 C C . GLU A 1 71 ? 21.096 6.117 -10.368 1.00 97.75 71 GLU A C 1
ATOM 586 O O . GLU A 1 71 ? 20.325 6.335 -9.435 1.00 97.75 71 GLU A O 1
ATOM 591 N N . ILE A 1 72 ? 20.936 6.703 -11.560 1.00 97.19 72 ILE A N 1
ATOM 592 C CA . ILE A 1 72 ? 19.859 7.666 -11.840 1.00 97.19 72 ILE A CA 1
ATOM 593 C C . ILE A 1 72 ? 18.482 7.003 -11.713 1.00 97.19 72 ILE A C 1
ATOM 595 O O . ILE A 1 72 ? 17.566 7.600 -11.149 1.00 97.19 72 ILE A O 1
ATOM 599 N N . LEU A 1 73 ? 18.323 5.777 -12.220 1.00 97.25 73 LEU A N 1
ATOM 600 C CA . LEU A 1 73 ? 17.077 5.020 -12.084 1.00 97.25 73 LEU A CA 1
ATOM 601 C C . LEU A 1 73 ? 16.761 4.713 -10.621 1.00 97.25 73 LEU A C 1
ATOM 603 O O . LEU A 1 73 ? 15.616 4.884 -10.212 1.00 97.25 73 LEU A O 1
ATOM 607 N N . TYR A 1 74 ? 17.763 4.315 -9.836 1.00 97.06 74 TYR A N 1
ATOM 608 C CA . TYR A 1 74 ? 17.591 4.071 -8.409 1.00 97.06 74 TYR A CA 1
ATOM 609 C C . TYR A 1 74 ? 17.167 5.342 -7.674 1.00 97.06 74 TYR A C 1
ATOM 611 O O . TYR A 1 74 ? 16.170 5.309 -6.966 1.00 97.06 74 TYR A O 1
ATOM 619 N N . LYS A 1 75 ? 17.840 6.479 -7.903 1.00 97.62 75 LYS A N 1
ATOM 620 C CA . LYS A 1 75 ? 17.447 7.765 -7.300 1.00 97.62 75 LYS A CA 1
ATOM 621 C C . LYS A 1 75 ? 16.010 8.138 -7.653 1.00 97.62 75 LYS A C 1
ATOM 623 O O . LYS A 1 75 ? 15.212 8.396 -6.764 1.00 97.62 75 LYS A O 1
ATOM 628 N N . ARG A 1 76 ? 15.635 8.040 -8.934 1.00 97.31 76 ARG A N 1
ATOM 629 C CA . ARG A 1 76 ? 14.247 8.272 -9.369 1.00 97.31 76 ARG A CA 1
ATOM 630 C C . ARG A 1 76 ? 13.261 7.335 -8.677 1.00 97.31 76 ARG A C 1
ATOM 632 O O . ARG A 1 76 ? 12.193 7.778 -8.273 1.00 97.31 76 ARG A O 1
ATOM 639 N N . TRP A 1 77 ? 13.599 6.054 -8.545 1.00 96.88 77 TRP A N 1
ATOM 640 C CA . TRP A 1 77 ? 12.754 5.083 -7.855 1.00 96.88 77 TRP A CA 1
ATOM 641 C C . TRP A 1 77 ? 12.623 5.397 -6.361 1.00 96.88 77 TRP A C 1
ATOM 643 O O . TRP A 1 77 ? 11.518 5.326 -5.830 1.00 96.88 77 TRP A O 1
ATOM 653 N N . VAL A 1 78 ? 13.705 5.803 -5.696 1.00 96.94 78 VAL A N 1
ATOM 654 C CA . VAL A 1 78 ? 13.666 6.243 -4.296 1.00 96.94 78 VAL A CA 1
ATOM 655 C C . VAL A 1 78 ? 12.746 7.454 -4.153 1.00 96.94 78 VAL A C 1
ATOM 657 O O . VAL A 1 78 ? 11.758 7.380 -3.425 1.00 96.94 78 VAL A O 1
ATOM 660 N N . ASP A 1 79 ? 12.978 8.496 -4.951 1.00 94.62 79 ASP A N 1
ATOM 661 C CA . ASP A 1 79 ? 12.234 9.755 -4.879 1.00 94.62 79 ASP A CA 1
ATOM 662 C C . ASP A 1 79 ? 10.738 9.581 -5.208 1.00 94.62 79 ASP A C 1
ATOM 664 O O . ASP A 1 79 ? 9.875 10.210 -4.596 1.00 94.62 79 ASP A O 1
ATOM 668 N N . HIS A 1 80 ? 10.406 8.751 -6.207 1.00 91.62 80 HIS A N 1
ATOM 669 C CA . HIS A 1 80 ? 9.040 8.656 -6.748 1.00 91.62 80 HIS A CA 1
ATOM 670 C C . HIS A 1 80 ? 8.240 7.483 -6.178 1.00 91.62 80 HIS A C 1
ATOM 672 O O . HIS A 1 80 ? 7.008 7.515 -6.208 1.00 91.62 80 HIS A O 1
ATOM 678 N N . VAL A 1 81 ? 8.909 6.435 -5.692 1.00 91.19 81 VAL A N 1
ATOM 679 C CA . VAL A 1 81 ? 8.260 5.203 -5.228 1.00 91.19 81 VAL A CA 1
ATOM 680 C C . VAL A 1 81 ? 8.568 4.947 -3.762 1.00 91.19 81 VAL A C 1
ATOM 682 O O . VAL A 1 81 ? 7.626 4.880 -2.976 1.00 91.19 81 VAL A O 1
ATOM 685 N N . ALA A 1 82 ? 9.841 4.815 -3.380 1.00 92.12 82 ALA A N 1
ATOM 686 C CA . ALA A 1 82 ? 10.201 4.382 -2.030 1.00 92.12 82 ALA A CA 1
ATOM 687 C C . ALA A 1 82 ? 9.793 5.407 -0.965 1.00 92.12 82 ALA A C 1
ATOM 689 O O . ALA A 1 82 ? 9.038 5.064 -0.054 1.00 92.12 82 ALA A O 1
ATOM 690 N N . ASP A 1 83 ? 10.205 6.666 -1.117 1.00 93.00 83 ASP A N 1
ATOM 691 C CA . ASP A 1 83 ? 9.961 7.713 -0.124 1.00 93.00 83 ASP A CA 1
ATOM 692 C C . ASP A 1 83 ? 8.472 8.062 0.007 1.00 93.00 83 ASP A C 1
ATOM 694 O O . ASP A 1 83 ? 7.966 8.102 1.135 1.00 93.00 83 ASP A O 1
ATOM 698 N N . PRO A 1 84 ? 7.696 8.249 -1.084 1.00 94.62 84 PRO A N 1
ATOM 699 C CA . PRO A 1 84 ? 6.262 8.499 -0.970 1.00 94.62 84 PRO A CA 1
ATOM 700 C C . PRO A 1 84 ? 5.511 7.313 -0.361 1.00 94.62 84 PRO A C 1
ATOM 702 O O . PRO A 1 84 ? 4.588 7.511 0.435 1.00 94.62 84 PRO A O 1
ATOM 705 N N . LEU A 1 85 ? 5.907 6.080 -0.698 1.00 87.94 85 LEU A N 1
ATOM 706 C CA . LEU A 1 85 ? 5.329 4.873 -0.115 1.00 87.94 85 LEU A CA 1
ATOM 707 C C . LEU A 1 85 ? 5.648 4.791 1.379 1.00 87.94 85 LEU A C 1
ATOM 709 O O . LEU A 1 85 ? 4.731 4.613 2.180 1.00 87.94 85 LEU A O 1
ATOM 713 N N . GLN A 1 86 ? 6.911 4.969 1.768 1.00 87.38 86 GLN A N 1
ATOM 714 C CA . GLN A 1 86 ? 7.347 4.954 3.161 1.00 87.38 86 GLN A CA 1
ATOM 715 C C . GLN A 1 86 ? 6.653 6.056 3.962 1.00 87.38 86 GLN A C 1
ATOM 717 O O . GLN A 1 86 ? 6.122 5.783 5.037 1.00 87.38 86 GLN A O 1
ATOM 722 N N . LYS A 1 87 ? 6.565 7.275 3.418 1.00 86.94 87 LYS A N 1
ATOM 723 C CA . LYS A 1 87 ? 5.828 8.388 4.024 1.00 86.94 87 LYS A CA 1
ATOM 724 C C . LYS A 1 87 ? 4.359 8.033 4.223 1.00 86.94 87 LYS A C 1
ATOM 726 O O . LYS A 1 87 ? 3.847 8.230 5.317 1.00 86.94 87 LYS A O 1
ATOM 731 N N . LYS A 1 88 ? 3.692 7.458 3.218 1.00 85.00 88 LYS A N 1
ATOM 732 C CA . LYS A 1 88 ? 2.282 7.045 3.303 1.00 85.00 88 LYS A CA 1
ATOM 733 C C . LYS A 1 88 ? 2.067 5.888 4.276 1.00 85.00 88 LYS A C 1
ATOM 735 O O . LYS A 1 88 ? 1.045 5.859 4.957 1.00 85.00 88 LYS A O 1
ATOM 740 N N . ILE A 1 89 ? 3.009 4.947 4.363 1.00 82.25 89 ILE A N 1
ATOM 741 C CA . ILE A 1 89 ? 2.994 3.878 5.365 1.00 82.25 89 ILE A CA 1
ATOM 742 C C . ILE A 1 89 ? 3.136 4.496 6.749 1.00 82.25 89 ILE A C 1
ATOM 744 O O . ILE A 1 89 ? 2.258 4.277 7.566 1.00 82.25 89 ILE A O 1
ATOM 748 N N . ILE A 1 90 ? 4.156 5.318 7.003 1.00 78.06 90 ILE A N 1
ATOM 749 C CA . ILE A 1 90 ? 4.349 6.000 8.292 1.00 78.06 90 ILE A CA 1
ATOM 750 C C . ILE A 1 90 ? 3.126 6.855 8.640 1.00 78.06 90 ILE A C 1
ATOM 752 O O . ILE A 1 90 ? 2.694 6.853 9.788 1.00 78.06 90 ILE A O 1
ATOM 756 N N . GLU A 1 91 ? 2.533 7.539 7.659 1.00 76.81 91 GLU A N 1
ATOM 757 C CA . GLU A 1 91 ? 1.325 8.343 7.818 1.00 76.81 91 GLU A CA 1
ATOM 758 C C . GLU A 1 91 ? 0.100 7.489 8.145 1.00 76.81 91 GLU A C 1
ATOM 760 O O . GLU A 1 91 ? -0.635 7.798 9.069 1.00 76.81 91 GLU A O 1
ATOM 765 N N . LYS A 1 92 ? -0.141 6.372 7.461 1.00 74.06 92 LYS A N 1
ATOM 766 C CA . LYS A 1 92 ? -1.240 5.458 7.822 1.00 74.06 92 LYS A CA 1
ATOM 767 C C . LYS A 1 92 ? -0.979 4.743 9.140 1.00 74.06 92 LYS A C 1
ATOM 769 O O . LYS A 1 92 ? -1.902 4.488 9.907 1.00 74.06 92 LYS A O 1
ATOM 774 N N . VAL A 1 93 ? 0.288 4.491 9.426 1.00 70.94 93 VAL A N 1
ATOM 775 C CA . VAL A 1 93 ? 0.775 3.947 10.681 1.00 70.94 93 VAL A CA 1
ATOM 776 C C . VAL A 1 93 ? 0.835 5.043 11.754 1.00 70.94 93 VAL A C 1
ATOM 778 O O . VAL A 1 93 ? 1.059 4.654 12.887 1.00 70.94 93 VAL A O 1
ATOM 781 N N . THR A 1 94 ? 0.523 6.341 11.503 1.00 55.34 94 THR A N 1
ATOM 782 C CA . THR A 1 94 ? 0.619 7.509 12.444 1.00 55.34 94 THR A CA 1
ATOM 783 C C . THR A 1 94 ? -0.059 7.344 13.802 1.00 55.34 94 THR A C 1
ATOM 785 O O . THR A 1 94 ? 0.201 8.124 14.722 1.00 55.34 94 THR A O 1
ATOM 788 N N . SER A 1 95 ? -0.804 6.265 14.015 1.00 57.72 95 SER A N 1
ATOM 789 C CA . SER A 1 95 ? -0.870 5.660 15.344 1.00 57.72 95 SER A CA 1
ATOM 790 C C . SER A 1 95 ? 0.504 5.454 16.011 1.00 57.72 95 SER A C 1
ATOM 792 O O . SER A 1 95 ? 0.527 5.347 17.218 1.00 57.72 95 SER A O 1
ATOM 794 N N . TYR A 1 96 ? 1.651 5.480 15.321 1.00 67.44 96 TYR A N 1
ATOM 795 C CA . TYR A 1 96 ? 2.978 5.239 15.887 1.00 67.44 96 TYR A CA 1
ATOM 796 C C . TYR A 1 96 ? 3.327 6.241 16.981 1.00 67.44 96 TYR A C 1
ATOM 798 O O . TYR A 1 96 ? 3.802 5.837 18.034 1.00 67.44 96 TYR A O 1
ATOM 806 N N . LYS A 1 97 ? 3.025 7.535 16.790 1.00 71.25 97 LYS A N 1
ATOM 807 C CA . LYS A 1 97 ? 3.193 8.529 17.864 1.00 71.25 97 LYS A CA 1
ATOM 808 C C . LYS A 1 97 ? 2.290 8.206 19.060 1.00 71.25 97 LYS A C 1
ATOM 810 O O . LYS A 1 97 ? 2.737 8.297 20.197 1.00 71.25 97 LYS A O 1
ATOM 815 N N . LYS A 1 98 ? 1.050 7.770 18.805 1.00 74.00 98 LYS A N 1
ATOM 816 C CA . LYS A 1 98 ? 0.096 7.346 19.846 1.00 74.00 98 LYS A CA 1
ATOM 817 C C . LYS A 1 98 ? 0.542 6.053 20.550 1.00 74.00 98 LYS A C 1
ATOM 819 O O . LYS A 1 98 ? 0.421 5.959 21.761 1.00 74.00 98 LYS A O 1
ATOM 824 N N . ILE A 1 99 ? 1.104 5.096 19.814 1.00 73.94 99 ILE A N 1
ATOM 825 C CA . ILE A 1 99 ? 1.646 3.820 20.296 1.00 73.94 99 ILE A CA 1
ATOM 826 C C . ILE A 1 99 ? 2.904 4.076 21.122 1.00 73.94 99 ILE A C 1
ATOM 828 O O . ILE A 1 99 ? 3.041 3.514 22.197 1.00 73.94 99 ILE A O 1
ATOM 832 N N . LYS A 1 100 ? 3.805 4.950 20.660 1.00 76.69 100 LYS A N 1
ATOM 833 C CA . LYS A 1 100 ? 5.014 5.331 21.396 1.00 76.69 100 LYS A CA 1
ATOM 834 C C . LYS A 1 100 ? 4.659 6.021 22.711 1.00 76.69 100 LYS A C 1
ATOM 836 O O . LYS A 1 100 ? 5.201 5.638 23.737 1.00 76.69 100 LYS A O 1
ATOM 841 N N . LYS A 1 101 ? 3.725 6.982 22.685 1.00 81.94 101 LYS A N 1
ATOM 842 C CA . LYS A 1 101 ? 3.238 7.657 23.897 1.00 81.94 101 LYS A CA 1
ATOM 843 C C . LYS A 1 101 ? 2.607 6.660 24.876 1.00 81.94 101 LYS A C 1
ATOM 845 O O . LYS A 1 101 ? 2.964 6.660 26.041 1.00 81.94 101 LYS A O 1
ATOM 850 N N . ARG A 1 102 ? 1.754 5.758 24.386 1.00 76.62 102 ARG A N 1
ATOM 851 C CA . ARG A 1 102 ? 1.140 4.696 25.195 1.00 76.62 102 ARG A CA 1
ATOM 852 C C . ARG A 1 102 ? 2.175 3.759 25.825 1.00 76.62 102 ARG A C 1
ATOM 854 O O . ARG A 1 102 ? 2.122 3.534 27.021 1.00 76.62 102 ARG A O 1
ATOM 861 N N . ARG A 1 103 ? 3.142 3.257 25.049 1.00 82.81 103 ARG A N 1
ATOM 862 C CA . ARG A 1 103 ? 4.234 2.411 25.573 1.00 82.81 103 ARG A CA 1
ATOM 863 C C . ARG A 1 103 ? 5.062 3.130 26.635 1.00 82.81 103 ARG A C 1
ATOM 865 O O . ARG A 1 103 ? 5.578 2.500 27.548 1.00 82.81 103 ARG A O 1
ATOM 872 N N . GLN A 1 104 ? 5.209 4.445 26.497 1.00 85.44 104 GLN A N 1
ATOM 873 C CA . GLN A 1 104 ? 5.874 5.270 27.495 1.00 85.44 104 GLN A CA 1
ATOM 874 C C . GLN A 1 104 ? 5.028 5.388 28.772 1.00 85.44 104 GLN A C 1
ATOM 876 O O . GLN A 1 104 ? 5.560 5.197 29.855 1.00 85.44 104 GLN A O 1
ATOM 881 N N . GLU A 1 105 ? 3.715 5.599 28.654 1.00 86.44 105 GLU A N 1
ATOM 882 C CA . GLU A 1 105 ? 2.777 5.597 29.789 1.00 86.44 105 GLU A CA 1
ATOM 883 C C . GLU A 1 105 ? 2.728 4.225 30.505 1.00 86.44 105 GLU A C 1
ATOM 885 O O . GLU A 1 105 ? 2.692 4.177 31.733 1.00 86.44 105 GLU A O 1
ATOM 890 N N . GLU A 1 106 ? 2.787 3.115 29.759 1.00 83.25 106 GLU A N 1
ATOM 891 C CA . GLU A 1 106 ? 2.897 1.739 30.282 1.00 83.25 106 GLU A CA 1
ATOM 892 C C . GLU A 1 106 ? 4.178 1.549 31.100 1.00 83.25 106 GLU A C 1
ATOM 894 O O . GLU A 1 106 ? 4.140 1.074 32.236 1.00 83.25 106 GLU A O 1
ATOM 899 N N . LEU A 1 107 ? 5.315 1.961 30.531 1.00 85.94 107 LEU A N 1
ATOM 900 C CA . LEU A 1 107 ? 6.607 1.896 31.202 1.00 85.94 107 LEU A CA 1
ATOM 901 C C . LEU A 1 107 ? 6.617 2.757 32.469 1.00 85.94 107 LEU A C 1
ATOM 903 O O . LEU A 1 107 ? 7.074 2.298 33.512 1.00 85.94 107 LEU A O 1
ATOM 907 N N . ASP A 1 108 ? 6.072 3.970 32.405 1.00 88.94 108 ASP A N 1
ATOM 908 C CA . ASP A 1 108 ? 5.964 4.861 33.561 1.00 88.94 108 ASP A CA 1
ATOM 909 C C . ASP A 1 108 ? 5.081 4.251 34.661 1.00 88.94 108 ASP A C 1
ATOM 911 O O . ASP A 1 108 ? 5.400 4.363 35.846 1.00 88.94 108 ASP A O 1
ATOM 915 N N . GLY A 1 109 ? 3.983 3.583 34.290 1.00 86.94 109 GLY A N 1
ATOM 916 C CA . GLY A 1 109 ? 3.128 2.841 35.217 1.00 86.94 109 GLY A CA 1
ATOM 917 C C . GLY A 1 109 ? 3.872 1.695 35.904 1.00 86.94 109 GLY A C 1
ATOM 918 O O . GLY A 1 109 ? 3.833 1.582 37.131 1.00 86.94 109 GLY A O 1
ATOM 919 N N . PHE A 1 110 ? 4.615 0.901 35.130 1.00 85.81 110 PHE A N 1
ATOM 920 C CA . PHE A 1 110 ? 5.448 -0.179 35.655 1.00 85.81 110 PHE A CA 1
ATOM 921 C C . PHE A 1 110 ? 6.534 0.338 36.602 1.00 85.81 110 PHE A C 1
ATOM 923 O O . PHE A 1 110 ? 6.673 -0.168 37.713 1.00 85.81 110 PHE A O 1
ATOM 930 N N . LEU A 1 111 ? 7.276 1.374 36.203 1.00 87.81 111 LEU A N 1
ATOM 931 C CA . LEU A 1 111 ? 8.334 1.961 37.025 1.00 87.81 111 LEU A CA 1
ATOM 932 C C . LEU A 1 111 ? 7.779 2.509 38.343 1.00 87.81 111 LEU A C 1
ATOM 934 O O . LEU A 1 111 ? 8.380 2.294 39.392 1.00 87.81 111 LEU A O 1
ATOM 938 N N . LYS A 1 112 ? 6.604 3.153 38.327 1.00 88.06 112 LYS A N 1
ATOM 939 C CA . LYS A 1 112 ? 5.916 3.586 39.556 1.00 88.06 112 LYS A CA 1
ATOM 940 C C . LYS A 1 112 ? 5.566 2.408 40.465 1.00 88.06 112 LYS A C 1
ATOM 942 O O . LYS A 1 112 ? 5.769 2.503 41.673 1.00 88.06 112 LYS A O 1
ATOM 947 N N . TYR A 1 113 ? 5.064 1.311 39.900 1.00 85.75 113 TYR A N 1
ATOM 948 C CA . TYR A 1 113 ? 4.729 0.102 40.654 1.00 85.75 113 TYR A CA 1
ATOM 949 C C . TYR A 1 113 ? 5.970 -0.555 41.276 1.00 85.75 113 TYR A C 1
ATOM 951 O O . TYR A 1 113 ? 5.986 -0.808 42.481 1.00 85.75 113 TYR A O 1
ATOM 959 N N . VAL A 1 114 ? 7.034 -0.760 40.491 1.00 84.81 114 VAL A N 1
ATOM 960 C CA . VAL A 1 114 ? 8.314 -1.311 40.970 1.00 84.81 114 VAL A CA 1
ATOM 961 C C . VAL A 1 114 ? 8.895 -0.434 42.074 1.00 84.81 114 VAL A C 1
ATOM 963 O O . VAL A 1 114 ? 9.216 -0.938 43.142 1.00 84.81 114 VAL A O 1
ATOM 966 N N . ASN A 1 115 ? 8.949 0.884 41.867 1.00 87.06 115 ASN A N 1
ATOM 967 C CA . ASN A 1 115 ? 9.497 1.814 42.855 1.00 87.06 115 ASN A CA 1
ATOM 968 C C . ASN A 1 115 ? 8.694 1.826 44.166 1.00 87.06 115 ASN A C 1
ATOM 970 O O . ASN A 1 115 ? 9.270 2.033 45.229 1.00 87.06 115 ASN A O 1
ATOM 974 N N . LYS A 1 116 ? 7.376 1.593 44.109 1.00 86.81 116 LYS A N 1
ATOM 975 C CA . LYS A 1 116 ? 6.514 1.496 45.295 1.00 86.81 116 LYS A CA 1
ATOM 976 C C . LYS A 1 116 ? 6.688 0.166 46.041 1.00 86.81 116 LYS A C 1
ATOM 978 O O . LYS A 1 116 ? 6.659 0.162 47.268 1.00 86.81 116 LYS A O 1
ATOM 983 N N . LYS A 1 117 ? 6.837 -0.955 45.322 1.00 82.38 117 LYS A N 1
ATOM 984 C CA . LYS A 1 117 ? 6.882 -2.317 45.897 1.00 82.38 117 LYS A CA 1
ATOM 985 C C . LYS A 1 117 ? 8.307 -2.834 46.164 1.00 82.38 117 LYS A C 1
ATOM 987 O O . LYS A 1 117 ? 8.473 -3.851 46.832 1.00 82.38 117 LYS A O 1
ATOM 992 N N . GLY A 1 118 ? 9.331 -2.161 45.640 1.00 81.38 118 GLY A N 1
ATOM 993 C CA . GLY A 1 118 ? 10.728 -2.599 45.649 1.00 81.38 118 GLY A CA 1
ATOM 994 C C . GLY A 1 118 ? 11.007 -3.623 44.546 1.00 81.38 118 GLY A C 1
ATOM 995 O O . GLY A 1 118 ? 11.521 -3.272 43.486 1.00 81.38 118 GLY A O 1
ATOM 996 N N . ASN A 1 119 ? 10.616 -4.882 44.773 1.00 76.12 119 ASN A N 1
ATOM 997 C CA . ASN A 1 119 ? 10.765 -5.973 43.804 1.00 76.12 119 ASN A CA 1
ATOM 998 C C . ASN A 1 119 ? 9.402 -6.374 43.222 1.00 76.12 119 ASN A C 1
ATOM 1000 O O . ASN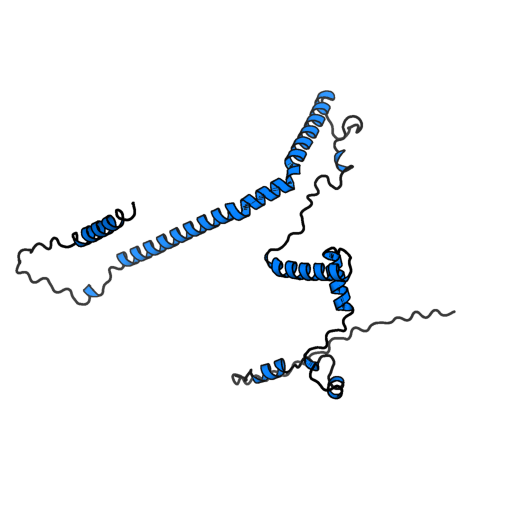 A 1 119 ? 8.490 -6.774 43.946 1.00 76.12 119 ASN A O 1
ATOM 1004 N N . ALA A 1 120 ? 9.268 -6.314 41.896 1.00 68.38 120 ALA A N 1
ATOM 1005 C CA . ALA A 1 120 ? 8.068 -6.753 41.189 1.00 68.38 120 ALA A CA 1
ATOM 1006 C C . ALA A 1 120 ? 8.252 -8.172 40.637 1.00 68.38 120 ALA A C 1
ATOM 1008 O O . ALA A 1 120 ? 8.871 -8.366 39.593 1.00 68.38 120 ALA A O 1
ATOM 1009 N N . PHE A 1 121 ? 7.679 -9.163 41.319 1.00 73.50 121 PHE A N 1
ATOM 1010 C CA . PHE A 1 121 ? 7.517 -10.506 40.763 1.00 73.50 121 PHE A CA 1
ATOM 1011 C C . PHE A 1 121 ? 6.229 -10.567 39.939 1.00 73.50 121 PHE A C 1
ATOM 1013 O O . PHE A 1 121 ? 5.157 -10.198 40.420 1.00 73.50 121 PHE A O 1
ATOM 1020 N N . ILE A 1 122 ? 6.340 -11.035 38.695 1.00 73.12 122 ILE A N 1
ATOM 1021 C CA . ILE A 1 122 ? 5.224 -11.109 37.739 1.00 73.12 122 ILE A CA 1
ATOM 1022 C C . ILE A 1 122 ? 4.190 -12.170 38.154 1.00 73.12 122 ILE A C 1
ATOM 1024 O O . ILE A 1 122 ? 3.045 -12.094 37.739 1.00 73.12 122 ILE A O 1
ATOM 1028 N N . GLU A 1 123 ? 4.551 -13.130 39.005 1.00 75.69 123 GLU A N 1
ATOM 1029 C CA . GLU A 1 123 ? 3.661 -14.224 39.427 1.00 75.69 123 GLU A CA 1
ATOM 1030 C C . GLU A 1 123 ? 2.662 -13.825 40.529 1.00 75.69 123 GLU A C 1
ATOM 1032 O O . GLU A 1 123 ? 1.634 -14.478 40.699 1.00 75.69 123 GLU A O 1
ATOM 1037 N N . HIS A 1 124 ? 2.932 -12.749 41.276 1.00 74.62 124 HIS A N 1
ATOM 1038 C CA . HIS A 1 124 ? 2.136 -12.328 42.441 1.00 74.62 124 HIS A CA 1
ATOM 1039 C C . HIS A 1 124 ? 1.659 -10.875 42.317 1.00 74.62 124 HIS A C 1
ATOM 1041 O O . HIS A 1 124 ? 1.718 -10.088 43.270 1.00 74.62 124 HIS A O 1
ATOM 1047 N N . TYR A 1 125 ? 1.228 -10.489 41.116 1.00 73.56 125 TYR A N 1
ATOM 1048 C CA . TYR A 1 125 ? 0.610 -9.185 40.908 1.00 73.56 125 TYR A CA 1
ATOM 1049 C C . TYR A 1 125 ? -0.854 -9.208 41.362 1.00 73.56 125 TYR A C 1
ATOM 1051 O O . TYR A 1 125 ? -1.573 -10.175 41.122 1.00 73.56 125 TYR A O 1
ATOM 1059 N N . ASP A 1 126 ? -1.293 -8.133 42.018 1.00 80.19 126 ASP A N 1
ATOM 1060 C CA . ASP A 1 126 ? -2.717 -7.867 42.206 1.00 80.19 126 ASP A CA 1
ATOM 1061 C C . ASP A 1 126 ? -3.181 -6.999 41.025 1.00 80.19 126 ASP A C 1
ATOM 1063 O O . ASP A 1 126 ? -2.693 -5.870 40.885 1.00 80.19 126 ASP A O 1
ATOM 1067 N N . PRO A 1 127 ? -4.111 -7.477 40.175 1.00 81.12 127 PRO A N 1
ATOM 1068 C CA . PRO A 1 127 ? -4.653 -6.691 39.068 1.00 81.12 127 PRO A CA 1
ATOM 1069 C C . PRO A 1 127 ? -5.273 -5.356 39.504 1.00 81.12 127 PRO A C 1
ATOM 1071 O O . PRO A 1 127 ? -5.365 -4.439 38.692 1.00 81.12 127 PRO A O 1
ATOM 1074 N N . LYS A 1 128 ? -5.696 -5.224 40.772 1.00 78.88 128 LYS A N 1
ATOM 1075 C CA . LYS A 1 128 ? -6.204 -3.957 41.322 1.00 78.88 128 LYS A CA 1
ATOM 1076 C C . LYS A 1 128 ? -5.106 -2.912 41.530 1.00 78.88 128 LYS A C 1
ATOM 1078 O O . LYS A 1 128 ? -5.408 -1.722 41.530 1.00 78.88 128 LYS A O 1
ATOM 1083 N N . GLU A 1 129 ? -3.860 -3.337 41.733 1.00 80.69 129 GLU A N 1
ATOM 1084 C CA . GLU A 1 129 ? -2.718 -2.444 41.955 1.00 80.69 129 GLU A CA 1
ATOM 1085 C C . GLU A 1 129 ? -1.971 -2.133 40.652 1.00 80.69 129 GLU A C 1
ATOM 1087 O O . GLU A 1 129 ? -1.623 -0.979 40.398 1.00 80.69 129 GLU A O 1
ATOM 1092 N N . TYR A 1 130 ? -1.740 -3.148 39.819 1.00 81.31 130 TYR A N 1
ATOM 1093 C CA . TYR A 1 130 ? -1.135 -3.008 38.498 1.00 81.31 130 TYR A CA 1
ATOM 1094 C C . TYR A 1 130 ? -1.477 -4.242 37.658 1.00 81.31 130 TYR A C 1
ATOM 1096 O O . TYR A 1 130 ? -1.090 -5.349 38.025 1.00 81.31 130 TYR A O 1
ATOM 1104 N N . ASP A 1 131 ? -2.178 -4.071 36.534 1.00 81.69 131 ASP A N 1
ATOM 1105 C CA . ASP A 1 131 ? -2.462 -5.158 35.589 1.00 81.69 131 ASP A CA 1
ATOM 1106 C C . ASP A 1 131 ? -1.507 -5.081 34.382 1.00 81.69 131 ASP A C 1
ATOM 1108 O O . ASP A 1 131 ? -1.665 -4.198 33.537 1.00 81.69 131 ASP A O 1
ATOM 1112 N N . PRO A 1 132 ? -0.544 -6.011 34.239 1.00 77.94 132 PRO A N 1
ATOM 1113 C CA . PRO A 1 132 ? 0.346 -6.072 33.080 1.00 77.94 132 PRO A CA 1
ATOM 1114 C C . PRO A 1 132 ? -0.381 -6.398 31.764 1.00 77.94 132 PRO A C 1
ATOM 1116 O O . PRO A 1 132 ? 0.174 -6.176 30.689 1.00 77.94 132 PRO A O 1
ATOM 1119 N N . PHE A 1 133 ? -1.602 -6.943 31.826 1.00 73.25 133 PHE A N 1
ATOM 1120 C CA . PHE A 1 133 ? -2.328 -7.492 30.675 1.00 73.25 133 PHE A CA 1
ATOM 1121 C C . PHE A 1 133 ? -3.614 -6.737 30.325 1.00 73.25 133 PHE A C 1
ATOM 1123 O O . PHE A 1 133 ? -4.392 -7.210 29.490 1.00 73.25 133 PHE A O 1
ATOM 1130 N N . TYR A 1 134 ? -3.828 -5.553 30.898 1.00 70.12 134 TYR A N 1
ATOM 1131 C CA . TYR A 1 134 ? -5.033 -4.741 30.698 1.00 70.12 134 TYR A CA 1
ATOM 1132 C C . TYR A 1 134 ? -5.374 -4.499 29.211 1.00 70.12 134 TYR A C 1
ATOM 1134 O O . TYR A 1 134 ? -6.537 -4.495 28.807 1.00 70.12 134 TYR A O 1
ATOM 1142 N N . MET A 1 135 ? -4.353 -4.412 28.355 1.00 62.59 135 MET A N 1
ATOM 1143 C CA . MET A 1 135 ? -4.494 -4.162 26.917 1.00 62.59 135 MET A CA 1
ATOM 1144 C C . MET A 1 135 ? -5.026 -5.350 26.101 1.00 62.59 135 MET A C 1
ATOM 1146 O O . MET A 1 135 ? -5.548 -5.139 25.004 1.00 62.59 135 MET A O 1
ATOM 1150 N N . ASN A 1 136 ? -4.947 -6.586 26.609 1.00 61.59 136 ASN A N 1
ATOM 1151 C CA . ASN A 1 136 ? -5.459 -7.759 25.888 1.00 61.59 136 ASN A CA 1
ATOM 1152 C C . ASN A 1 136 ? -6.996 -7.830 25.888 1.00 61.59 136 ASN A C 1
ATOM 1154 O O . ASN A 1 136 ? -7.561 -8.595 25.107 1.00 61.59 136 ASN A O 1
ATOM 1158 N N . ARG A 1 137 ? -7.682 -7.056 26.746 1.00 58.56 137 ARG A N 1
ATOM 1159 C CA . ARG A 1 137 ? -9.131 -7.197 26.960 1.00 58.56 137 ARG A CA 1
ATOM 1160 C C . ARG A 1 137 ? -9.999 -6.240 26.140 1.00 58.56 137 ARG A C 1
ATOM 1162 O O . ARG A 1 137 ? -11.118 -6.610 25.806 1.00 58.56 137 ARG A O 1
ATOM 1169 N N . GLU A 1 138 ? -9.523 -5.043 25.789 1.00 58.75 138 GLU A N 1
ATOM 1170 C CA . GLU A 1 138 ? -10.459 -3.949 25.462 1.00 58.75 138 GLU A CA 1
ATOM 1171 C C . GLU A 1 138 ? -10.483 -3.456 24.010 1.00 58.75 138 GLU A C 1
ATOM 1173 O O . GLU A 1 138 ? -11.389 -2.705 23.663 1.00 58.75 1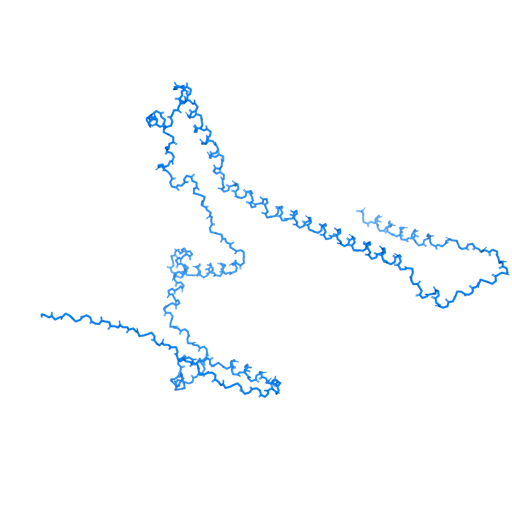38 GLU A O 1
ATOM 1178 N N . ASN A 1 139 ? -9.577 -3.856 23.109 1.00 56.97 139 ASN A N 1
ATOM 1179 C CA . ASN A 1 139 ? -9.645 -3.347 21.731 1.00 56.97 139 ASN A CA 1
ATOM 1180 C C . ASN A 1 139 ? -9.175 -4.344 20.658 1.00 56.97 139 ASN A C 1
ATOM 1182 O O . ASN A 1 139 ? -7.986 -4.382 20.341 1.00 56.97 139 ASN A O 1
ATOM 1186 N N . PRO A 1 140 ? -10.101 -5.013 19.938 1.00 62.28 140 PRO A N 1
ATOM 1187 C CA . PRO A 1 140 ? -9.798 -5.727 18.687 1.00 62.28 140 PRO A CA 1
ATOM 1188 C C . PRO A 1 140 ? -9.140 -4.831 17.620 1.00 62.28 140 PRO A C 1
ATOM 1190 O O . PRO A 1 140 ? -8.561 -5.307 16.646 1.00 62.28 140 PRO A O 1
ATOM 1193 N N . ASN A 1 141 ? -9.236 -3.509 17.801 1.00 58.31 141 ASN A N 1
ATOM 1194 C CA . ASN A 1 141 ? -8.674 -2.486 16.930 1.00 58.31 141 ASN A CA 1
ATOM 1195 C C . ASN A 1 141 ? -7.328 -1.912 17.420 1.00 58.31 141 ASN A C 1
ATOM 1197 O O . ASN A 1 141 ? -6.819 -0.988 16.787 1.00 58.31 141 ASN A O 1
ATOM 1201 N N . PHE A 1 142 ? -6.734 -2.441 18.502 1.00 60.31 142 PHE A N 1
ATOM 1202 C CA . PHE A 1 142 ? -5.499 -1.947 19.149 1.00 60.31 142 PHE A CA 1
ATOM 1203 C C . PHE A 1 142 ? -4.338 -1.676 18.171 1.00 60.31 142 PHE A C 1
ATOM 1205 O O . PHE A 1 142 ? -3.574 -0.727 18.372 1.00 60.31 142 PHE A O 1
ATOM 1212 N N . LEU A 1 143 ? -4.261 -2.463 17.093 1.00 61.56 143 LEU A N 1
ATOM 1213 C CA . LEU A 1 143 ? -3.305 -2.321 15.993 1.00 61.56 143 LEU A CA 1
ATOM 1214 C C . LEU A 1 143 ? -3.956 -2.629 14.631 1.00 61.56 143 LEU A C 1
ATOM 1216 O O . LEU A 1 143 ? -3.301 -3.098 13.701 1.00 61.56 143 LEU A O 1
ATOM 1220 N N . LYS A 1 144 ? -5.271 -2.422 14.487 1.00 61.53 144 LYS A N 1
ATOM 1221 C CA . LYS A 1 144 ? -5.948 -2.718 13.218 1.00 61.53 144 LYS A CA 1
ATOM 1222 C C . LYS A 1 144 ? -5.666 -1.604 12.217 1.00 61.53 144 LYS A C 1
ATOM 1224 O O . LYS A 1 144 ? -6.384 -0.608 12.133 1.00 61.53 144 LYS A O 1
ATOM 1229 N N . VAL A 1 145 ? -4.601 -1.781 11.442 1.00 64.25 145 VAL A N 1
ATOM 1230 C CA . VAL A 1 145 ? -4.311 -0.927 10.291 1.00 64.25 145 VAL A CA 1
ATOM 1231 C C . VAL A 1 145 ? -5.375 -1.214 9.235 1.00 64.25 145 VAL A C 1
ATOM 1233 O O . VAL A 1 145 ? -5.341 -2.237 8.556 1.00 64.25 145 VAL A O 1
ATOM 1236 N N . THR A 1 146 ? -6.357 -0.321 9.107 1.00 60.81 146 THR A N 1
ATOM 1237 C CA . THR A 1 146 ? -7.337 -0.402 8.017 1.00 60.81 146 THR A CA 1
ATOM 1238 C C . THR A 1 146 ? -6.649 0.056 6.736 1.00 60.81 146 THR A C 1
ATOM 1240 O O . THR A 1 146 ? -6.569 1.250 6.439 1.00 60.81 146 THR A O 1
ATOM 1243 N N . ILE A 1 147 ? -6.091 -0.900 5.997 1.00 66.06 147 ILE A N 1
ATOM 1244 C CA . ILE A 1 147 ? -5.502 -0.650 4.684 1.00 66.06 147 ILE A CA 1
ATOM 1245 C C . ILE A 1 147 ? -6.664 -0.560 3.683 1.00 66.06 147 ILE A C 1
ATOM 1247 O O . ILE A 1 147 ? -7.471 -1.491 3.613 1.00 66.06 147 ILE A O 1
ATOM 1251 N N . PRO A 1 148 ? -6.805 0.543 2.922 1.00 70.31 148 PRO A N 1
ATOM 1252 C CA . PRO A 1 148 ? -7.804 0.597 1.862 1.00 70.31 148 PRO A CA 1
ATOM 1253 C C . PRO A 1 148 ? -7.525 -0.515 0.838 1.00 70.31 148 PRO A C 1
ATOM 1255 O O . PRO A 1 148 ? -6.359 -0.858 0.633 1.00 70.31 148 PRO A O 1
ATOM 1258 N N . PRO A 1 149 ? -8.552 -1.060 0.163 1.00 72.25 149 PRO A N 1
ATOM 1259 C CA . PRO A 1 149 ? -8.353 -2.080 -0.859 1.00 72.25 149 PRO A CA 1
ATOM 1260 C C . PRO A 1 149 ? -7.298 -1.624 -1.868 1.00 72.25 149 PRO A C 1
ATOM 1262 O O . PRO A 1 149 ? -7.418 -0.540 -2.449 1.00 72.25 149 PRO A O 1
ATOM 1265 N N . PHE A 1 150 ? -6.247 -2.425 -2.045 1.00 77.06 150 PHE A N 1
ATOM 1266 C CA . PHE A 1 150 ? -5.179 -2.102 -2.981 1.00 77.06 150 PHE A CA 1
ATOM 1267 C C . PHE A 1 150 ? -5.750 -2.052 -4.402 1.00 77.06 150 PHE A C 1
ATOM 1269 O O . PHE A 1 150 ? -6.271 -3.045 -4.913 1.00 77.06 150 PHE A O 1
ATOM 1276 N N . ARG A 1 151 ? -5.680 -0.879 -5.038 1.00 77.88 151 ARG A N 1
ATOM 1277 C CA . ARG A 1 151 ? -6.079 -0.707 -6.436 1.00 77.88 151 ARG A CA 1
ATOM 1278 C C . ARG A 1 151 ? -4.862 -0.925 -7.319 1.00 77.88 151 ARG A C 1
ATOM 1280 O O . ARG A 1 151 ? -4.044 -0.024 -7.471 1.00 77.88 151 ARG A O 1
ATOM 1287 N N . ASP A 1 152 ? -4.768 -2.122 -7.882 1.00 83.75 152 ASP A N 1
ATOM 1288 C CA . ASP A 1 152 ? -3.740 -2.470 -8.862 1.00 83.75 152 ASP A CA 1
ATOM 1289 C C . ASP A 1 152 ? -3.809 -1.528 -10.089 1.00 83.75 152 ASP A C 1
ATOM 1291 O O . ASP A 1 152 ? -4.854 -1.485 -10.755 1.00 83.75 152 ASP A O 1
ATOM 1295 N N . PRO A 1 153 ? -2.724 -0.794 -10.417 1.00 87.94 153 PRO A N 1
ATOM 1296 C CA . PRO A 1 153 ? -2.658 0.060 -11.602 1.00 87.94 153 PRO A CA 1
ATOM 1297 C C . PRO A 1 153 ? -2.952 -0.679 -12.911 1.00 87.94 153 PRO A C 1
ATOM 1299 O O . PRO A 1 153 ? -3.601 -0.116 -13.793 1.00 87.94 153 PRO A O 1
ATOM 1302 N N . LEU A 1 154 ? -2.554 -1.950 -13.032 1.00 88.31 154 LEU A N 1
ATOM 1303 C CA . LEU A 1 154 ? -2.783 -2.753 -14.239 1.00 88.31 154 LEU A CA 1
ATOM 1304 C C . LEU A 1 154 ? -4.267 -3.063 -14.464 1.00 88.31 154 LEU A C 1
ATOM 1306 O O . LEU A 1 154 ? -4.686 -3.375 -15.578 1.00 88.31 154 LEU A O 1
ATOM 1310 N N . LYS A 1 155 ? -5.084 -2.963 -13.413 1.00 88.12 155 LYS A N 1
ATOM 1311 C CA . LYS A 1 155 ? -6.530 -3.200 -13.463 1.00 88.12 155 LYS A CA 1
ATOM 1312 C C . LYS A 1 155 ? -7.343 -1.910 -13.526 1.00 88.12 155 LYS A C 1
ATOM 1314 O O . LYS A 1 155 ? -8.569 -1.988 -13.541 1.00 88.12 155 LYS A O 1
ATOM 1319 N N . LYS A 1 156 ? -6.701 -0.738 -13.628 1.00 89.25 156 LYS A N 1
ATOM 1320 C CA . LYS A 1 156 ? -7.378 0.569 -13.665 1.00 89.25 156 LYS A CA 1
ATOM 1321 C C . LYS A 1 156 ? -8.485 0.633 -14.719 1.00 89.25 156 LYS A C 1
ATOM 1323 O O . LYS A 1 156 ? -9.624 0.915 -14.379 1.00 89.25 156 LYS A O 1
ATOM 1328 N N . ALA A 1 157 ? -8.182 0.248 -15.958 1.00 92.06 157 ALA A N 1
ATOM 1329 C CA . ALA A 1 157 ? -9.163 0.266 -17.043 1.00 92.06 157 ALA A CA 1
ATOM 1330 C C . ALA A 1 157 ? -10.376 -0.645 -16.784 1.00 92.06 157 ALA A C 1
ATOM 1332 O O . ALA A 1 157 ? -11.475 -0.355 -17.249 1.00 92.06 157 ALA A O 1
ATOM 1333 N N . GLN A 1 158 ? -10.193 -1.752 -16.055 1.00 89.62 158 GLN A N 1
ATOM 1334 C CA . GLN A 1 158 ? -11.311 -2.610 -15.667 1.00 89.62 158 GLN A CA 1
ATOM 1335 C C . GLN A 1 158 ? -12.144 -1.951 -14.567 1.00 89.62 158 GLN A C 1
ATOM 1337 O O . GLN A 1 158 ? -13.366 -1.947 -14.664 1.00 89.62 158 GLN A O 1
ATOM 1342 N N . TYR A 1 159 ? -11.494 -1.355 -13.563 1.00 88.62 159 TYR A N 1
ATOM 1343 C CA . TYR A 1 159 ? -12.195 -0.632 -12.504 1.00 88.62 159 TYR A CA 1
ATOM 1344 C C . TYR A 1 159 ? -13.029 0.522 -13.054 1.00 88.62 159 TYR A C 1
ATOM 1346 O O . TYR A 1 159 ? -14.171 0.657 -12.641 1.00 88.62 159 TYR A O 1
ATOM 1354 N N . ASP A 1 160 ? -12.499 1.298 -14.001 1.00 92.12 160 ASP A N 1
ATOM 1355 C CA . ASP A 1 160 ? -13.215 2.428 -14.604 1.00 92.12 160 ASP A CA 1
ATOM 1356 C C . ASP A 1 160 ? -14.458 1.952 -15.386 1.00 92.12 160 ASP A C 1
ATOM 1358 O O . ASP A 1 160 ? -15.524 2.564 -15.317 1.00 92.12 160 ASP A O 1
ATOM 1362 N N . LYS A 1 161 ? -14.359 0.809 -16.083 1.00 93.75 161 LYS A N 1
ATOM 1363 C CA . LYS A 1 161 ? -15.501 0.178 -16.768 1.00 93.75 161 LYS A CA 1
ATOM 1364 C C . LYS A 1 161 ? -16.558 -0.321 -15.789 1.00 93.75 161 LYS A C 1
ATOM 1366 O O . LYS A 1 161 ? -17.745 -0.078 -15.999 1.00 93.75 161 LYS A O 1
ATOM 1371 N N . ASP A 1 162 ? -16.136 -1.039 -14.752 1.00 93.50 162 ASP A N 1
ATOM 1372 C CA . ASP A 1 162 ? -17.039 -1.554 -13.721 1.00 93.50 162 ASP A CA 1
ATOM 1373 C C . ASP A 1 162 ? -17.718 -0.393 -12.983 1.00 93.50 162 ASP A C 1
ATOM 1375 O O . ASP A 1 162 ? -18.904 -0.464 -12.672 1.00 93.50 162 ASP A O 1
ATOM 1379 N N . ASP A 1 163 ? -16.995 0.707 -12.767 1.00 92.69 163 ASP A N 1
ATOM 1380 C CA . ASP A 1 163 ? -17.528 1.911 -12.147 1.00 92.69 163 ASP A CA 1
ATOM 1381 C C . ASP A 1 163 ? -18.590 2.591 -13.010 1.00 92.69 163 ASP A C 1
ATOM 1383 O O . ASP A 1 163 ? -19.680 2.884 -12.524 1.00 92.69 163 ASP A O 1
ATOM 1387 N N . GLY A 1 164 ? -18.328 2.749 -14.311 1.00 95.69 164 GLY A N 1
ATOM 1388 C CA . GLY A 1 164 ? -19.311 3.278 -15.256 1.00 95.69 164 GLY A CA 1
ATOM 1389 C C . GLY A 1 164 ? -20.586 2.431 -15.313 1.00 95.69 164 GLY A C 1
ATOM 1390 O O . GLY A 1 164 ? -21.691 2.964 -15.219 1.00 95.69 164 GLY A O 1
ATOM 1391 N N . LYS A 1 165 ? -20.452 1.098 -15.388 1.00 94.88 165 LYS A N 1
ATOM 1392 C CA . LYS A 1 165 ? -21.604 0.177 -15.348 1.00 94.88 165 LYS A CA 1
ATOM 1393 C C . LYS A 1 165 ? -22.373 0.270 -14.033 1.00 94.88 165 LYS A C 1
ATOM 1395 O O . LYS A 1 165 ? -23.599 0.198 -14.029 1.00 94.88 165 LYS A O 1
ATOM 1400 N N . ARG A 1 166 ? -21.657 0.406 -12.916 1.00 95.62 166 ARG A N 1
ATOM 1401 C CA . ARG A 1 166 ? -22.254 0.561 -11.592 1.00 95.62 166 ARG A CA 1
ATOM 1402 C C . ARG A 1 166 ? -23.058 1.850 -11.509 1.00 95.62 166 ARG A C 1
ATOM 1404 O O . ARG A 1 166 ? -24.196 1.795 -11.064 1.00 95.62 166 ARG A O 1
ATOM 1411 N N . ILE A 1 167 ? -22.501 2.974 -11.955 1.00 94.94 167 ILE A N 1
ATOM 1412 C CA . ILE A 1 167 ? -23.198 4.268 -11.987 1.00 94.94 167 ILE A CA 1
ATOM 1413 C C . ILE A 1 167 ? -24.457 4.169 -12.855 1.00 94.94 167 ILE A C 1
ATOM 1415 O O . ILE A 1 167 ? -25.524 4.582 -12.415 1.00 94.94 167 ILE A O 1
ATOM 1419 N N . LEU A 1 168 ? -24.367 3.539 -14.030 1.00 96.06 168 LEU A N 1
ATOM 1420 C CA . LEU A 1 168 ? -25.526 3.321 -14.898 1.00 96.06 168 LEU A CA 1
ATOM 1421 C C . LEU A 1 168 ? -26.636 2.528 -14.187 1.00 96.06 168 LEU A C 1
ATOM 1423 O O . LEU A 1 168 ? -27.782 2.965 -14.167 1.00 96.06 168 LEU A O 1
ATOM 1427 N N . LEU A 1 169 ? -26.291 1.414 -13.533 1.00 93.81 169 LEU A N 1
ATOM 1428 C CA . LEU A 1 169 ? -27.247 0.613 -12.761 1.00 93.81 169 LEU A CA 1
ATOM 1429 C C . LEU A 1 169 ? -27.884 1.416 -11.613 1.00 93.81 169 LEU A C 1
ATOM 1431 O O . LEU A 1 169 ? -29.071 1.252 -11.325 1.00 93.81 169 LEU A O 1
ATOM 1435 N N . GLN A 1 170 ? -27.112 2.280 -10.946 1.00 95.00 170 GLN A N 1
ATOM 1436 C CA . GLN A 1 170 ? -27.629 3.166 -9.898 1.00 95.00 170 GLN A CA 1
ATOM 1437 C C . GLN A 1 170 ? -28.632 4.174 -10.470 1.00 95.00 170 GLN A C 1
ATOM 1439 O O . GLN A 1 170 ? -29.673 4.394 -9.857 1.00 95.00 170 GLN A O 1
ATOM 1444 N N . CYS A 1 171 ? -28.366 4.737 -11.652 1.00 94.25 171 CYS A N 1
ATOM 1445 C CA . CYS A 1 171 ? -29.308 5.614 -12.347 1.00 94.25 171 CYS A CA 1
ATOM 1446 C C . CYS A 1 171 ? -30.591 4.877 -12.764 1.00 94.25 171 CYS A C 1
ATOM 1448 O O . CYS A 1 171 ? -31.676 5.426 -12.611 1.00 94.25 171 CYS A O 1
ATOM 1450 N N . GLU A 1 172 ? -30.483 3.636 -13.249 1.00 94.38 172 GLU A N 1
ATOM 1451 C CA . GLU A 1 172 ? -31.634 2.821 -13.672 1.00 94.38 172 GLU A CA 1
ATOM 1452 C C . GLU A 1 172 ? -32.527 2.394 -12.498 1.00 94.38 172 GLU A C 1
ATOM 1454 O O . GLU A 1 172 ? -33.749 2.383 -12.608 1.00 94.38 172 GLU A O 1
ATOM 1459 N N . THR A 1 173 ? -31.926 2.014 -11.370 1.00 93.00 173 THR A N 1
ATOM 1460 C CA . THR A 1 173 ? -32.659 1.435 -10.227 1.00 93.00 173 THR A CA 1
ATOM 1461 C C . THR A 1 173 ? -32.924 2.420 -9.090 1.00 93.00 173 THR A C 1
ATOM 1463 O O . THR A 1 173 ? -33.671 2.094 -8.168 1.00 93.00 173 THR A O 1
ATOM 1466 N N . GLY A 1 174 ? -32.289 3.594 -9.107 1.00 94.12 174 GLY A N 1
ATOM 1467 C CA . GLY A 1 174 ? -32.395 4.610 -8.057 1.00 94.12 174 GLY A CA 1
ATOM 1468 C C . GLY A 1 174 ? -31.752 4.227 -6.717 1.00 94.12 174 GLY A C 1
ATOM 1469 O O . GLY A 1 174 ? -31.960 4.921 -5.724 1.00 94.12 174 GLY A O 1
ATOM 1470 N N . LYS A 1 175 ? -30.987 3.127 -6.649 1.00 94.00 175 LYS A N 1
ATOM 1471 C CA . LYS A 1 175 ? -30.336 2.632 -5.422 1.00 94.00 175 LYS A CA 1
ATOM 1472 C C . LYS A 1 175 ? -28.823 2.731 -5.531 1.00 94.00 175 LYS A C 1
ATOM 1474 O O . LYS A 1 175 ? -28.259 2.425 -6.574 1.00 94.00 175 LYS A O 1
ATOM 1479 N N . ILE A 1 176 ? -28.159 3.107 -4.437 1.00 93.44 176 ILE A N 1
ATOM 1480 C CA . ILE A 1 176 ? -26.694 3.158 -4.361 1.00 93.44 176 ILE A CA 1
ATOM 1481 C C . ILE A 1 176 ? -26.164 1.749 -4.079 1.00 93.44 176 ILE A C 1
ATOM 1483 O O . ILE A 1 176 ? -26.486 1.167 -3.049 1.00 93.44 176 ILE A O 1
ATOM 1487 N N . TYR A 1 177 ? -25.315 1.235 -4.972 1.00 89.88 177 TYR A N 1
ATOM 1488 C CA . TYR A 1 177 ? -24.656 -0.069 -4.819 1.00 89.88 177 TYR A CA 1
ATOM 1489 C C . TYR A 1 177 ? -23.179 0.042 -4.435 1.00 89.88 177 TYR A C 1
ATOM 1491 O O . TYR A 1 177 ? -22.399 0.805 -5.030 1.00 89.88 177 TYR A O 1
ATOM 1499 N N . THR A 1 178 ? -22.763 -0.825 -3.514 1.00 92.94 178 THR A N 1
ATOM 1500 C CA . THR A 1 178 ? -21.358 -1.119 -3.221 1.00 92.94 178 THR A CA 1
ATOM 1501 C C . THR A 1 178 ? -20.742 -1.938 -4.359 1.00 92.94 178 THR A C 1
ATOM 1503 O O . THR A 1 178 ? -21.414 -2.718 -5.025 1.00 92.94 178 THR A O 1
ATOM 1506 N N . MET A 1 179 ? -19.426 -1.830 -4.580 1.00 89.75 179 MET A N 1
ATOM 1507 C CA . MET A 1 179 ? -18.740 -2.608 -5.627 1.00 89.75 179 MET A CA 1
ATOM 1508 C C . MET A 1 179 ? -18.912 -4.135 -5.470 1.00 89.75 179 MET A C 1
ATOM 1510 O O . MET A 1 179 ? -18.892 -4.862 -6.457 1.00 89.75 179 MET A O 1
ATOM 1514 N N . LYS A 1 180 ? -19.084 -4.632 -4.237 1.00 90.81 180 LYS A N 1
ATOM 1515 C CA . LYS A 1 180 ? -19.370 -6.051 -3.971 1.00 90.81 180 LYS A CA 1
ATOM 1516 C C . LYS A 1 180 ? -20.759 -6.448 -4.477 1.00 90.81 180 LYS A C 1
ATOM 1518 O O . LYS A 1 180 ? -20.865 -7.383 -5.259 1.00 90.81 180 LYS A O 1
ATOM 1523 N N . GLU A 1 181 ? -21.775 -5.675 -4.109 1.00 93.31 181 GLU A N 1
ATOM 1524 C CA . GLU A 1 181 ? -23.163 -5.876 -4.542 1.00 93.31 181 GLU A CA 1
ATOM 1525 C C . GLU A 1 181 ? -23.286 -5.773 -6.064 1.00 93.31 181 GLU A C 1
ATOM 1527 O O . GLU A 1 181 ? -23.920 -6.612 -6.690 1.00 93.31 181 GLU A O 1
ATOM 1532 N N . PHE A 1 182 ? -22.608 -4.804 -6.691 1.00 93.62 182 PHE A N 1
ATOM 1533 C CA . PHE A 1 182 ? -22.577 -4.688 -8.150 1.00 93.62 182 PHE A CA 1
ATOM 1534 C C . PHE A 1 182 ? -22.043 -5.965 -8.821 1.00 93.62 182 PHE A C 1
ATOM 1536 O O . PHE A 1 182 ? -22.641 -6.458 -9.775 1.00 93.62 182 PHE A O 1
ATOM 1543 N N . LYS A 1 183 ? -20.950 -6.540 -8.301 1.00 92.25 183 LYS A N 1
ATOM 1544 C CA . LYS A 1 183 ? -20.396 -7.798 -8.826 1.00 92.25 183 LYS A CA 1
ATOM 1545 C C . LYS A 1 183 ? -21.331 -8.984 -8.611 1.00 92.25 183 LYS A C 1
ATOM 1547 O O . LYS A 1 183 ? -21.384 -9.867 -9.461 1.00 92.25 183 LYS A O 1
ATOM 1552 N N . GLU A 1 184 ? -22.070 -9.012 -7.507 1.00 93.88 184 GLU A N 1
ATOM 1553 C CA . GLU A 1 184 ? -23.097 -10.028 -7.262 1.00 93.88 184 GLU A CA 1
ATOM 1554 C C . GLU A 1 184 ? -24.270 -9.894 -8.232 1.00 93.88 184 GLU A C 1
ATOM 1556 O O . GLU A 1 184 ? -24.702 -10.899 -8.790 1.00 93.88 184 GLU A O 1
ATOM 1561 N N . VAL A 1 185 ? -24.725 -8.671 -8.515 1.00 91.94 185 VAL A N 1
ATOM 1562 C CA . VAL A 1 185 ? -25.770 -8.404 -9.513 1.00 91.94 185 VAL A CA 1
ATOM 1563 C C . VAL A 1 185 ? -25.301 -8.789 -10.914 1.00 91.94 185 VAL A C 1
ATOM 1565 O O . VAL A 1 185 ? -26.035 -9.454 -11.642 1.00 91.94 185 VAL A O 1
ATOM 1568 N N . GLU A 1 186 ? -24.076 -8.429 -11.304 1.00 90.00 186 GLU A N 1
ATOM 1569 C CA . GLU A 1 186 ? -23.522 -8.814 -12.607 1.00 90.00 186 GLU A CA 1
ATOM 1570 C C . GLU A 1 186 ? -23.388 -10.340 -12.715 1.00 90.00 186 GLU A C 1
ATOM 1572 O O . GLU A 1 186 ? -23.769 -10.925 -13.728 1.00 90.00 186 GLU A O 1
ATOM 1577 N N . LYS A 1 187 ? -22.949 -11.011 -11.644 1.00 90.38 187 LYS A N 1
ATOM 1578 C CA . LYS A 1 187 ? -22.894 -12.474 -11.567 1.00 90.38 187 LYS A CA 1
ATOM 1579 C C . LYS A 1 187 ? -24.289 -13.104 -11.652 1.00 90.38 187 LYS A C 1
ATOM 1581 O O . LYS A 1 187 ? -24.477 -14.048 -12.414 1.00 90.38 187 LYS A O 1
ATOM 1586 N N . ALA A 1 188 ? -25.279 -12.577 -10.935 1.00 89.94 188 ALA A N 1
ATOM 1587 C CA . ALA A 1 188 ? -26.663 -13.041 -11.001 1.00 89.94 188 ALA A CA 1
ATOM 1588 C C . ALA A 1 188 ? -27.257 -12.846 -12.405 1.00 89.94 188 ALA A C 1
ATOM 1590 O O . ALA A 1 188 ? -27.913 -13.747 -12.919 1.00 89.94 188 ALA A O 1
ATOM 1591 N N . LYS A 1 189 ? -26.950 -11.723 -13.067 1.00 86.75 189 LYS A N 1
ATOM 1592 C CA . LYS A 1 189 ? -27.330 -11.447 -14.460 1.00 86.75 189 LYS A CA 1
ATOM 1593 C C . LYS A 1 189 ? -26.667 -12.409 -15.447 1.00 86.75 189 LYS A C 1
ATOM 1595 O O . LYS A 1 189 ? -27.276 -12.783 -16.443 1.00 86.75 189 LYS A O 1
ATOM 1600 N N . LEU A 1 190 ? -25.425 -12.818 -15.189 1.00 81.19 190 LEU A N 1
ATOM 1601 C CA . LEU A 1 190 ? -24.754 -13.851 -15.980 1.00 81.19 190 LEU A CA 1
ATOM 1602 C C . LEU A 1 190 ? -25.372 -15.234 -15.759 1.00 81.19 190 LEU A C 1
ATOM 1604 O O . LEU A 1 190 ? -25.484 -15.986 -16.717 1.00 81.19 190 LEU A O 1
ATOM 1608 N N . HIS A 1 191 ? -25.790 -15.558 -14.533 1.00 76.25 191 HIS A N 1
ATOM 1609 C CA . HIS A 1 191 ? -26.441 -16.834 -14.223 1.00 76.25 191 HIS A CA 1
ATOM 1610 C C . HIS A 1 191 ? -27.895 -16.913 -14.701 1.00 76.25 191 HIS A C 1
ATOM 1612 O O . HIS A 1 191 ? -28.352 -18.001 -15.035 1.00 76.25 191 HIS A O 1
ATOM 1618 N N . SER A 1 192 ? -28.620 -15.792 -14.752 1.00 76.00 192 SER A N 1
ATOM 1619 C CA . SER A 1 192 ? -29.969 -15.744 -15.328 1.00 76.00 192 SER A CA 1
ATOM 1620 C C . SER A 1 192 ? -29.952 -15.764 -16.853 1.00 76.00 192 SER A C 1
ATOM 1622 O O . SER A 1 192 ? -30.929 -16.161 -17.488 1.00 76.00 192 SER A O 1
ATOM 1624 N N . ARG A 1 193 ? -28.837 -15.354 -17.463 1.00 73.31 193 ARG A N 1
ATOM 1625 C CA . ARG A 1 193 ? -28.645 -15.490 -18.898 1.00 73.31 193 ARG A CA 1
ATOM 1626 C C . ARG A 1 193 ? -28.439 -16.966 -19.217 1.00 73.31 193 ARG A C 1
ATOM 1628 O O . ARG A 1 193 ? -27.528 -17.599 -18.690 1.00 73.31 193 ARG A O 1
ATOM 1635 N N . PHE A 1 194 ? -29.265 -17.497 -20.118 1.00 63.22 194 PHE A N 1
ATOM 1636 C CA . PHE A 1 194 ? -29.027 -18.814 -20.704 1.00 63.22 194 PHE A CA 1
ATOM 1637 C C . PHE A 1 194 ? -27.562 -18.923 -21.152 1.00 63.22 194 PHE A C 1
ATOM 1639 O O . PHE A 1 194 ? -27.039 -17.924 -21.671 1.00 63.22 194 PHE A O 1
ATOM 1646 N N . PRO A 1 195 ? -26.900 -20.088 -20.961 1.00 66.44 195 PRO A N 1
ATOM 1647 C CA . PRO A 1 195 ? -25.542 -20.299 -21.437 1.00 66.44 195 PRO A CA 1
ATOM 1648 C C . PRO A 1 195 ? -25.452 -19.780 -22.863 1.00 66.44 195 PRO A C 1
ATOM 1650 O O . PRO A 1 195 ? -26.236 -20.197 -23.717 1.00 66.44 195 PRO A O 1
ATOM 1653 N N . GLY A 1 196 ? -24.578 -18.793 -23.083 1.00 61.78 196 GLY A N 1
ATOM 1654 C CA . GLY A 1 196 ? -24.445 -18.174 -24.392 1.00 61.78 196 GLY A CA 1
ATOM 1655 C C . GLY A 1 196 ? -24.216 -19.285 -25.401 1.00 61.78 196 GLY A C 1
ATOM 1656 O O . GLY A 1 196 ? -23.225 -20.008 -25.289 1.00 61.78 196 GLY A O 1
ATOM 1657 N N . ILE A 1 197 ? -25.167 -19.465 -26.323 1.00 64.56 197 ILE A N 1
ATOM 1658 C CA . ILE A 1 197 ? -25.058 -20.480 -27.366 1.00 64.56 197 ILE A CA 1
ATOM 1659 C C . ILE A 1 197 ? -23.712 -20.231 -28.038 1.00 64.56 197 ILE A C 1
ATOM 1661 O O . ILE A 1 197 ? -23.386 -19.088 -28.376 1.00 64.56 197 ILE A O 1
ATOM 1665 N N . SER A 1 198 ? -22.896 -21.275 -28.170 1.00 60.72 198 SER A N 1
ATOM 1666 C CA . SER A 1 198 ? -21.604 -21.143 -28.826 1.00 60.72 198 SER A CA 1
ATOM 1667 C C . SER A 1 198 ? -21.820 -20.513 -30.202 1.00 60.72 198 SER A C 1
ATOM 1669 O O . SER A 1 198 ? -22.701 -20.930 -30.958 1.00 60.72 198 SER A O 1
ATOM 1671 N N . ASN A 1 199 ? -21.005 -19.511 -30.548 1.00 65.31 199 ASN A N 1
ATOM 1672 C CA . ASN A 1 199 ? -21.100 -18.820 -31.840 1.00 65.31 199 ASN A CA 1
ATOM 1673 C C . ASN A 1 199 ? -21.035 -19.786 -33.044 1.00 65.31 199 ASN A C 1
ATOM 1675 O O . ASN A 1 199 ? -21.433 -19.407 -34.141 1.00 65.31 199 ASN A O 1
ATOM 1679 N N . SER A 1 200 ? -20.573 -21.031 -32.845 1.00 65.06 200 SER A N 1
ATOM 1680 C CA . SER A 1 200 ? -20.629 -22.118 -33.833 1.00 65.06 200 SER A CA 1
ATOM 1681 C C . SER A 1 200 ? -22.032 -22.380 -34.383 1.00 65.06 200 SER A C 1
ATOM 1683 O O . SER A 1 200 ? -22.158 -22.792 -35.530 1.00 65.06 200 SER A O 1
ATOM 1685 N N . ARG A 1 201 ? -23.084 -22.119 -33.602 1.00 72.00 201 ARG A N 1
ATOM 1686 C CA . ARG A 1 201 ? -24.467 -22.455 -33.961 1.00 72.00 201 ARG A CA 1
ATOM 1687 C C . ARG A 1 201 ? -25.338 -21.247 -34.323 1.00 72.00 201 ARG A C 1
ATOM 1689 O O . ARG A 1 201 ? -26.518 -21.416 -34.605 1.00 72.00 201 ARG A O 1
ATOM 1696 N N . HIS A 1 202 ? -24.775 -20.038 -34.302 1.00 70.56 202 HIS A N 1
ATOM 1697 C CA . HIS A 1 202 ? -25.518 -18.779 -34.454 1.00 70.56 202 HIS A CA 1
ATOM 1698 C C . HIS A 1 202 ? -26.079 -18.576 -35.877 1.00 70.56 202 HIS A C 1
ATOM 1700 O O . HIS A 1 202 ? -27.092 -17.913 -36.047 1.00 70.56 202 HIS A O 1
ATOM 1706 N N . LEU A 1 203 ? -25.453 -19.166 -36.900 1.00 70.12 203 LEU A N 1
ATOM 1707 C CA . LEU A 1 203 ? -25.847 -19.011 -38.311 1.00 70.12 203 LEU A CA 1
ATOM 1708 C C . LEU A 1 203 ? -26.481 -20.276 -38.909 1.00 70.12 203 LEU A C 1
ATOM 1710 O O . LEU A 1 203 ? -26.533 -20.421 -40.126 1.00 70.12 203 LEU A O 1
ATOM 1714 N N . MET A 1 204 ? -26.907 -21.218 -38.069 1.00 74.81 204 MET A N 1
ATOM 1715 C CA . MET A 1 204 ? -27.443 -22.497 -38.530 1.00 74.81 204 MET A CA 1
ATOM 1716 C C . MET A 1 204 ? -28.960 -22.473 -38.600 1.00 74.81 204 MET A C 1
ATOM 1718 O O . MET A 1 204 ? -29.623 -21.828 -37.787 1.00 74.81 204 MET A O 1
ATOM 1722 N N . THR A 1 205 ? -29.517 -23.221 -39.549 1.00 80.31 205 THR A N 1
ATOM 1723 C CA . THR A 1 205 ? -30.967 -23.405 -39.595 1.00 80.31 205 THR A CA 1
ATOM 1724 C C . THR A 1 205 ? -31.438 -24.215 -38.376 1.00 80.31 205 THR A C 1
ATOM 1726 O O . THR A 1 205 ? -30.704 -25.089 -37.903 1.00 80.31 205 THR A O 1
ATOM 1729 N N . PRO A 1 206 ? -32.658 -23.981 -37.852 1.00 80.06 206 PRO A N 1
ATOM 1730 C CA . PRO A 1 206 ? -33.156 -24.683 -36.662 1.00 80.06 206 PRO A CA 1
ATOM 1731 C C . PRO A 1 206 ? -33.079 -26.217 -36.757 1.00 80.06 206 PRO A C 1
ATOM 1733 O O . PRO A 1 206 ? -32.757 -26.887 -35.780 1.00 80.06 206 PRO A O 1
ATOM 1736 N N . ASN A 1 207 ? -33.293 -26.779 -37.951 1.00 84.50 207 ASN A N 1
ATOM 1737 C CA . ASN A 1 207 ? -33.210 -28.224 -38.185 1.00 84.50 207 ASN A CA 1
ATOM 1738 C C . ASN A 1 207 ? -31.771 -28.755 -38.114 1.00 84.50 207 ASN A C 1
ATOM 1740 O O . ASN A 1 207 ? -31.532 -29.835 -37.580 1.00 84.50 207 ASN A O 1
ATOM 1744 N N . GLU A 1 208 ? -30.798 -28.007 -38.633 1.00 80.75 208 GLU A N 1
ATOM 1745 C CA . GLU A 1 208 ? -29.380 -28.363 -38.528 1.00 80.75 208 GLU A CA 1
ATOM 1746 C C . GLU A 1 208 ? -28.858 -28.180 -37.103 1.00 80.75 208 GLU A C 1
ATOM 1748 O O . GLU A 1 208 ? -27.999 -28.933 -36.650 1.00 80.75 208 GLU A O 1
ATOM 1753 N N . TRP A 1 209 ? -29.423 -27.220 -36.370 1.00 76.44 209 TRP A N 1
ATOM 1754 C CA . TRP A 1 209 ? -29.091 -26.957 -34.976 1.00 76.44 209 TRP A CA 1
ATOM 1755 C C . TRP A 1 209 ? -29.364 -28.178 -34.088 1.00 76.44 209 TRP A C 1
ATOM 1757 O O . TRP A 1 209 ? -28.508 -28.563 -33.289 1.00 76.44 209 TRP A O 1
ATOM 1767 N N . ILE A 1 210 ? -30.515 -28.831 -34.278 1.00 79.12 210 ILE A N 1
ATOM 1768 C CA . ILE A 1 210 ? -30.914 -30.034 -33.526 1.00 79.12 210 ILE A CA 1
ATOM 1769 C C . ILE A 1 210 ? -30.037 -31.243 -33.888 1.00 79.12 210 ILE A C 1
ATOM 1771 O O . ILE A 1 210 ? -29.776 -32.093 -33.042 1.00 79.12 210 ILE A O 1
ATOM 1775 N N . ARG A 1 211 ? -29.533 -31.313 -35.126 1.00 81.12 211 ARG A N 1
ATOM 1776 C CA . ARG A 1 211 ? -28.713 -32.440 -35.606 1.00 81.12 211 ARG A CA 1
ATOM 1777 C C . ARG A 1 211 ? -27.297 -32.473 -35.026 1.00 81.12 211 ARG A C 1
ATOM 1779 O O . ARG A 1 211 ? -26.617 -33.486 -35.161 1.00 81.12 211 ARG A O 1
ATOM 1786 N N . LEU A 1 212 ? -26.826 -31.390 -34.410 1.00 76.88 212 LEU A N 1
ATOM 1787 C CA . LEU A 1 212 ? -25.442 -31.288 -33.956 1.00 76.88 212 LEU A CA 1
ATOM 1788 C C . LEU A 1 212 ? -25.251 -31.690 -32.488 1.00 76.88 212 LEU A C 1
ATOM 1790 O O . LEU A 1 212 ? -25.996 -31.219 -31.623 1.00 76.88 212 LEU A O 1
ATOM 1794 N N . PRO A 1 213 ? -24.173 -32.425 -32.163 1.00 77.44 213 PRO A N 1
ATOM 1795 C CA . PRO A 1 213 ? -23.877 -32.842 -30.798 1.00 77.44 213 PRO A CA 1
ATOM 1796 C C . PRO A 1 213 ? -23.554 -31.640 -29.899 1.00 77.44 213 PRO A C 1
ATOM 1798 O O . PRO A 1 213 ? -22.942 -30.674 -30.365 1.00 77.44 213 PRO A O 1
ATOM 1801 N N . PRO A 1 214 ? -23.894 -31.679 -28.599 1.00 71.00 214 PRO A N 1
ATOM 1802 C CA . PRO A 1 214 ? -23.735 -30.544 -27.680 1.00 71.00 214 PRO A CA 1
ATOM 1803 C C . PRO A 1 214 ? -22.305 -29.974 -27.641 1.00 71.00 214 PRO A C 1
ATOM 1805 O O . PRO A 1 214 ? -22.130 -28.772 -27.471 1.00 71.00 214 PRO A O 1
ATOM 1808 N N . ASN A 1 215 ? -21.294 -30.799 -27.930 1.00 70.94 215 ASN A N 1
ATOM 1809 C CA . ASN A 1 215 ? -19.878 -30.419 -27.963 1.00 70.94 215 ASN A CA 1
ATOM 1810 C C . ASN A 1 215 ? -19.394 -29.883 -29.329 1.00 70.94 215 ASN A C 1
ATOM 1812 O O . ASN A 1 215 ? -18.193 -29.842 -29.589 1.00 70.94 215 ASN A O 1
ATOM 1816 N N . TYR A 1 216 ? -20.298 -29.511 -30.237 1.00 77.00 216 TYR A N 1
ATOM 1817 C CA . TYR A 1 216 ? -19.932 -28.991 -31.555 1.00 77.00 216 TYR A CA 1
ATOM 1818 C C . TYR A 1 216 ? -19.343 -27.572 -31.471 1.00 77.00 216 T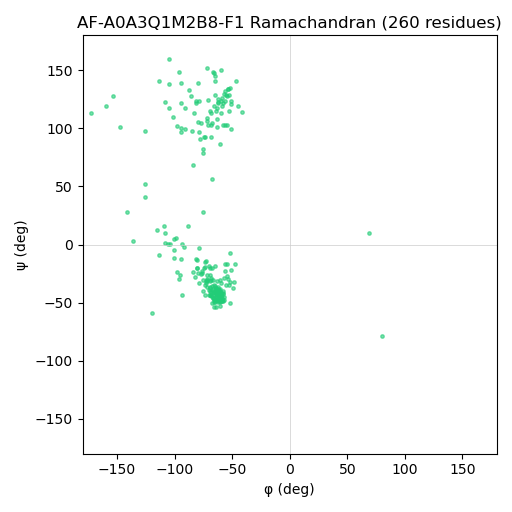YR A C 1
ATOM 1820 O O . TYR A 1 216 ? -20.044 -26.575 -31.269 1.00 77.00 216 TYR A O 1
ATOM 1828 N N . ILE A 1 217 ? -18.027 -27.491 -31.665 1.00 70.75 217 ILE A N 1
ATOM 1829 C CA . ILE A 1 217 ? -17.233 -26.257 -31.547 1.00 70.75 217 ILE A CA 1
ATOM 1830 C C . ILE A 1 217 ? -16.923 -25.645 -32.927 1.00 70.75 217 ILE A C 1
ATOM 1832 O O . ILE A 1 217 ? -16.364 -24.551 -33.007 1.00 70.75 217 ILE A O 1
ATOM 1836 N N . GLU A 1 218 ? -17.284 -26.299 -34.040 1.00 72.38 218 GLU A N 1
ATOM 1837 C CA . GLU A 1 218 ? -16.893 -25.788 -35.356 1.00 72.38 218 GLU A CA 1
ATOM 1838 C C . GLU A 1 218 ? -17.620 -24.488 -35.698 1.00 72.38 218 GLU A C 1
ATOM 1840 O O . GLU A 1 218 ? -18.832 -24.441 -35.885 1.00 72.38 218 GLU A O 1
ATOM 1845 N N . SER A 1 219 ? -16.842 -23.418 -35.815 1.00 74.06 219 SER A N 1
ATOM 1846 C CA . SER A 1 219 ? -17.285 -22.138 -36.355 1.00 74.06 219 SER A CA 1
ATOM 1847 C C . SER A 1 219 ? -16.747 -21.947 -37.771 1.00 74.06 219 SER A C 1
ATOM 1849 O O . SER A 1 219 ? -15.729 -22.536 -38.141 1.00 74.06 219 SER A O 1
ATOM 1851 N N . GLU A 1 220 ? -17.373 -21.056 -38.543 1.00 70.31 220 GLU A N 1
ATOM 1852 C CA . GLU A 1 220 ? -16.840 -20.581 -39.831 1.00 70.31 220 GLU A CA 1
ATOM 1853 C C . GLU A 1 220 ? -15.373 -20.143 -39.722 1.00 70.31 220 GLU A C 1
ATOM 1855 O O . GLU A 1 220 ? -14.554 -20.416 -40.599 1.00 70.31 220 GLU A O 1
ATOM 1860 N N . PHE A 1 221 ? -15.007 -19.525 -38.597 1.00 69.88 221 PHE A N 1
ATOM 1861 C CA . PHE A 1 221 ? -13.630 -19.150 -38.304 1.00 69.88 221 PHE A CA 1
ATOM 1862 C C . PHE A 1 221 ? -12.708 -20.371 -38.157 1.00 69.88 221 PHE A C 1
ATOM 1864 O O . PHE A 1 221 ? -11.652 -20.411 -38.786 1.00 69.88 221 PHE A O 1
ATOM 1871 N N . CYS A 1 222 ? -13.107 -21.390 -37.385 1.00 72.44 222 CYS A N 1
ATOM 1872 C CA . CYS A 1 222 ? -12.337 -22.631 -37.230 1.00 72.44 222 CYS A CA 1
ATOM 1873 C C . CYS A 1 222 ? -12.187 -23.380 -38.562 1.00 72.44 222 CYS A C 1
ATOM 1875 O O . CYS A 1 222 ? -11.097 -23.860 -38.871 1.00 72.44 222 CYS A O 1
ATOM 1877 N N . LYS A 1 223 ? -13.251 -23.429 -39.375 1.00 75.94 223 LYS A N 1
ATOM 1878 C CA . LYS A 1 223 ? -13.225 -24.035 -40.715 1.00 75.94 223 LYS A CA 1
ATOM 1879 C C . LYS A 1 223 ? -12.243 -23.300 -41.631 1.00 75.94 223 LYS A C 1
ATOM 1881 O O . LYS A 1 223 ? -11.347 -23.920 -42.195 1.00 75.94 223 LYS A O 1
ATOM 1886 N N . ARG A 1 224 ? -12.327 -21.967 -41.702 1.00 75.19 224 ARG A N 1
ATOM 1887 C CA . ARG A 1 224 ? -11.403 -21.133 -42.495 1.00 75.19 224 ARG A CA 1
ATOM 1888 C C . ARG A 1 224 ? -9.963 -21.212 -42.002 1.00 75.19 224 ARG A C 1
ATOM 1890 O O . ARG A 1 224 ? -9.051 -21.229 -42.817 1.00 75.19 224 ARG A O 1
ATOM 1897 N N . SER A 1 225 ? -9.740 -21.255 -40.690 1.00 72.62 225 SER A N 1
ATOM 1898 C CA . SER A 1 225 ? -8.400 -21.409 -40.116 1.00 72.62 225 SER A CA 1
ATOM 1899 C C . SER 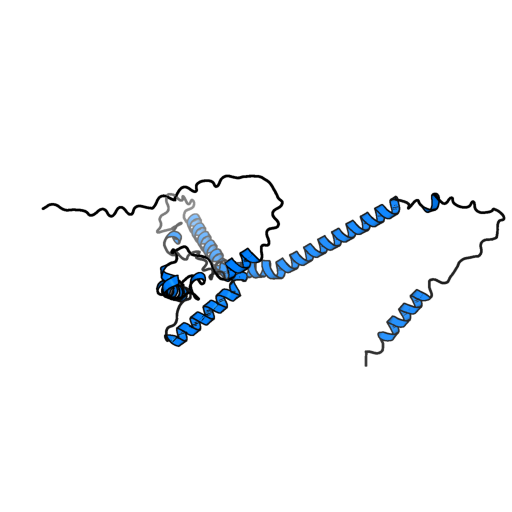A 1 225 ? -7.766 -22.737 -40.527 1.00 72.62 225 SER A C 1
ATOM 1901 O O . SER A 1 225 ? -6.620 -22.728 -40.965 1.00 72.62 225 SER A O 1
ATOM 1903 N N . ARG A 1 226 ? -8.513 -23.849 -40.478 1.00 73.62 226 ARG A N 1
ATOM 1904 C CA . ARG A 1 226 ? -8.031 -25.154 -40.956 1.00 73.62 226 ARG A CA 1
ATOM 1905 C C . ARG A 1 226 ? -7.703 -25.137 -42.449 1.00 73.62 226 ARG A C 1
ATOM 1907 O O . ARG A 1 226 ? -6.667 -25.657 -42.831 1.00 73.62 226 ARG A O 1
ATOM 1914 N N . LEU A 1 227 ? -8.529 -24.485 -43.271 1.00 71.50 227 LEU A N 1
ATOM 1915 C CA . LEU A 1 227 ? -8.269 -24.342 -44.712 1.00 71.50 227 LEU A CA 1
ATOM 1916 C C . LEU A 1 227 ? -7.038 -23.471 -45.018 1.00 71.50 227 LEU A C 1
ATOM 1918 O O . LEU A 1 227 ? -6.368 -23.684 -46.023 1.00 71.50 227 LEU A O 1
ATOM 1922 N N . LYS A 1 228 ? -6.732 -22.490 -44.158 1.00 69.69 228 LYS A N 1
ATOM 1923 C CA . LYS A 1 228 ? -5.536 -21.638 -44.280 1.00 69.69 228 LYS A CA 1
ATOM 1924 C C . LYS A 1 228 ? -4.254 -22.341 -43.853 1.00 69.69 228 LYS A C 1
ATOM 1926 O O . LYS A 1 228 ? -3.181 -21.958 -44.313 1.00 69.69 228 LYS A O 1
ATOM 1931 N N . ILE A 1 229 ? -4.350 -23.354 -42.995 1.00 61.59 229 ILE A N 1
ATOM 1932 C CA . ILE A 1 229 ? -3.239 -24.261 -42.723 1.00 61.59 229 ILE A CA 1
ATOM 1933 C C . ILE A 1 229 ? -3.139 -25.183 -43.940 1.00 61.59 229 ILE A C 1
ATOM 1935 O O . ILE A 1 229 ? -3.611 -26.317 -43.940 1.00 61.59 229 ILE A O 1
ATOM 1939 N N . LYS A 1 230 ? -2.539 -24.667 -45.019 1.00 59.09 230 LYS A N 1
ATOM 1940 C CA . LYS A 1 230 ? -1.985 -25.527 -46.055 1.00 59.09 230 LYS A CA 1
ATOM 1941 C C . LYS A 1 230 ? -0.876 -26.307 -45.372 1.00 59.09 230 LYS A C 1
ATOM 1943 O O . LYS A 1 230 ? 0.132 -25.763 -44.935 1.00 59.09 230 LYS A O 1
ATOM 1948 N N . VAL A 1 231 ? -1.184 -27.571 -45.182 1.00 56.22 231 VAL A N 1
ATOM 1949 C CA . VAL A 1 231 ? -0.337 -28.605 -44.639 1.00 56.22 231 VAL A CA 1
ATOM 1950 C C . VAL A 1 231 ? 0.998 -28.606 -45.392 1.00 56.22 231 VAL A C 1
ATOM 1952 O O . VAL A 1 231 ? 1.108 -29.142 -46.488 1.00 56.22 231 VAL A O 1
ATOM 1955 N N . ASN A 1 232 ? 2.018 -27.992 -44.800 1.00 59.44 232 ASN A N 1
ATOM 1956 C CA . ASN A 1 232 ? 3.401 -28.352 -45.072 1.00 59.44 232 ASN A CA 1
ATOM 1957 C C . ASN A 1 232 ? 3.699 -29.543 -44.153 1.00 59.44 232 ASN A C 1
ATOM 1959 O O . ASN A 1 232 ? 4.399 -29.395 -43.152 1.00 59.44 232 ASN A O 1
ATOM 1963 N N . PHE A 1 233 ? 3.083 -30.704 -44.402 1.00 53.78 233 PHE A N 1
ATOM 1964 C CA . PHE A 1 233 ? 3.658 -31.917 -43.836 1.00 53.78 233 PHE A CA 1
ATOM 1965 C C . PHE A 1 233 ? 5.000 -32.076 -44.542 1.00 53.78 233 PHE A C 1
ATOM 1967 O O . PHE A 1 233 ? 5.051 -32.209 -45.762 1.00 53.78 233 PHE A O 1
ATOM 1974 N N . ASN A 1 234 ? 6.089 -32.051 -43.778 1.00 60.44 234 ASN A N 1
ATOM 1975 C CA . ASN A 1 234 ? 7.231 -32.852 -44.184 1.00 60.44 234 ASN A CA 1
ATOM 1976 C C . ASN A 1 234 ? 6.675 -34.276 -44.293 1.00 60.44 234 ASN A C 1
ATOM 1978 O O . ASN A 1 234 ? 6.058 -34.739 -43.331 1.00 60.44 234 ASN A O 1
ATOM 1982 N N . GLU A 1 235 ? 6.807 -34.925 -45.449 1.00 52.59 235 GLU A N 1
ATOM 1983 C CA . GLU A 1 235 ? 6.470 -36.340 -45.610 1.00 52.59 235 GLU A CA 1
ATOM 1984 C C . GLU A 1 235 ? 7.353 -37.152 -44.653 1.00 52.59 235 GLU A C 1
ATOM 1986 O O . GLU A 1 235 ? 8.454 -37.575 -44.991 1.00 52.59 235 GLU A O 1
ATOM 1991 N N . SER A 1 236 ? 6.917 -37.307 -43.405 1.00 62.44 236 SER A N 1
ATOM 1992 C CA . SER A 1 236 ? 7.493 -38.258 -42.470 1.00 62.44 236 SER A CA 1
ATOM 1993 C C . SER A 1 236 ? 6.520 -39.424 -42.368 1.00 62.44 236 SER A C 1
ATOM 1995 O O . SER A 1 236 ? 5.356 -39.278 -42.001 1.00 62.44 236 SER A O 1
ATOM 1997 N N . SER A 1 237 ? 6.993 -40.599 -42.765 1.00 54.94 237 SER A N 1
ATOM 1998 C CA . SER A 1 237 ? 6.232 -41.844 -42.891 1.00 54.94 237 SER A CA 1
ATOM 1999 C C . SER A 1 237 ? 5.914 -42.518 -41.547 1.00 54.94 237 SER A C 1
ATOM 2001 O O . SER A 1 237 ? 5.780 -43.739 -41.477 1.00 54.94 237 SER A O 1
ATOM 2003 N N . PHE A 1 238 ? 5.801 -41.757 -40.454 1.00 55.06 238 PHE A N 1
ATOM 2004 C CA . PHE A 1 238 ? 5.533 -42.337 -39.140 1.00 55.06 238 PHE A CA 1
ATOM 2005 C C . PHE A 1 238 ? 4.035 -42.551 -38.930 1.00 55.06 238 PHE A C 1
ATOM 2007 O O . PHE A 1 238 ? 3.295 -41.651 -38.538 1.00 55.06 238 PHE A O 1
ATOM 2014 N N . ASP A 1 239 ? 3.616 -43.789 -39.170 1.00 54.84 239 ASP A N 1
ATOM 2015 C CA . ASP A 1 239 ? 2.260 -44.277 -38.950 1.00 54.84 239 ASP A CA 1
ATOM 2016 C C . ASP A 1 239 ? 2.015 -44.488 -37.441 1.00 54.84 239 ASP A C 1
ATOM 2018 O O . ASP A 1 239 ? 2.185 -45.576 -36.883 1.00 54.84 239 ASP A O 1
ATOM 2022 N N . LEU A 1 240 ? 1.686 -43.410 -36.726 1.00 60.69 240 LEU A N 1
ATOM 2023 C CA . LEU A 1 240 ? 1.267 -43.501 -35.329 1.00 60.69 240 LEU A CA 1
ATOM 2024 C C . LEU A 1 240 ? -0.202 -43.924 -35.284 1.00 60.69 240 LEU A C 1
ATOM 2026 O O . LEU A 1 240 ? -1.102 -43.123 -35.539 1.00 60.69 240 LEU A O 1
ATOM 2030 N N . LYS A 1 241 ? -0.450 -45.188 -34.918 1.00 60.75 241 LYS A N 1
ATOM 2031 C CA . LYS A 1 241 ? -1.812 -45.678 -34.674 1.00 60.75 241 LYS A CA 1
ATOM 2032 C C . LYS A 1 241 ? -2.524 -44.767 -33.660 1.00 60.75 241 LYS A C 1
ATOM 2034 O O . LYS A 1 241 ? -1.933 -44.453 -32.622 1.00 60.75 241 LYS A O 1
ATOM 2039 N N . PRO A 1 242 ? -3.784 -44.362 -33.907 1.00 49.88 242 PRO A N 1
ATOM 2040 C CA . PRO A 1 242 ? -4.531 -43.539 -32.967 1.00 49.88 242 PRO A CA 1
ATOM 2041 C C . PRO A 1 242 ? -4.642 -44.270 -31.630 1.00 49.88 242 PRO A C 1
ATOM 2043 O O . PRO A 1 242 ? -5.203 -45.364 -31.558 1.00 49.88 242 PRO A O 1
ATOM 2046 N N . SER A 1 243 ? -4.101 -43.674 -30.569 1.00 51.28 243 SER A N 1
ATOM 2047 C CA . SER A 1 243 ? -4.328 -44.179 -29.219 1.00 51.28 243 SER A CA 1
ATOM 2048 C C . SER A 1 243 ? -5.823 -44.094 -28.926 1.00 51.28 243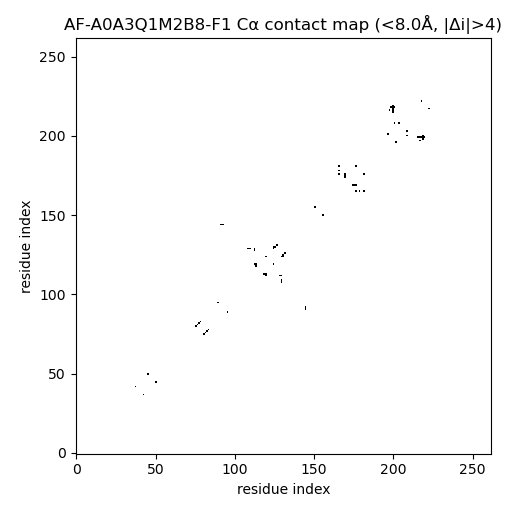 SER A C 1
ATOM 2050 O O . SER A 1 243 ? -6.421 -43.016 -29.022 1.00 51.28 243 SER A O 1
ATOM 2052 N N . VAL A 1 244 ? -6.432 -45.241 -28.619 1.00 41.09 244 VAL A N 1
ATOM 2053 C CA . VAL A 1 244 ? -7.829 -45.345 -28.198 1.00 41.09 244 VAL A CA 1
ATOM 2054 C C . VAL A 1 244 ? -7.980 -44.486 -26.952 1.00 41.09 244 VAL A C 1
ATOM 2056 O O . VAL A 1 244 ? -7.537 -44.851 -25.865 1.00 41.09 244 VAL A O 1
ATOM 2059 N N . ARG A 1 245 ? -8.571 -43.303 -27.114 1.00 42.44 245 ARG A N 1
ATOM 2060 C CA . ARG A 1 245 ? -8.892 -42.437 -25.988 1.00 42.44 245 ARG A CA 1
ATOM 2061 C C . ARG A 1 245 ? -9.982 -43.142 -25.195 1.00 42.44 245 ARG A C 1
ATOM 2063 O O . ARG A 1 245 ? -11.127 -43.200 -25.638 1.00 42.44 245 ARG A O 1
ATOM 2070 N N . THR A 1 246 ? -9.612 -43.711 -24.056 1.00 42.03 246 THR A N 1
ATOM 2071 C CA . THR A 1 246 ? -10.549 -44.327 -23.121 1.00 42.03 246 THR A CA 1
ATOM 2072 C C . THR A 1 246 ? -11.622 -43.293 -22.767 1.00 42.03 246 THR A C 1
ATOM 2074 O O . THR A 1 246 ? -11.265 -42.165 -22.401 1.00 42.03 246 THR A O 1
ATOM 2077 N N . PRO A 1 247 ? -12.921 -43.613 -22.900 1.00 39.06 247 PRO A N 1
ATOM 2078 C CA . PRO A 1 247 ? -13.978 -42.731 -22.437 1.00 39.06 247 PRO A CA 1
ATOM 2079 C C . PRO A 1 247 ? -13.776 -42.429 -20.954 1.00 39.06 247 PRO A C 1
ATOM 2081 O O . PRO A 1 247 ? -13.510 -43.321 -20.149 1.00 39.06 247 PRO A O 1
ATOM 2084 N N . HIS A 1 248 ? -13.866 -41.148 -20.613 1.00 40.16 248 HIS A N 1
ATOM 2085 C CA . HIS A 1 248 ? -13.854 -40.677 -19.237 1.00 40.16 248 HIS A CA 1
ATOM 2086 C C . HIS A 1 248 ? -15.006 -41.364 -18.482 1.00 40.16 248 HIS A C 1
ATOM 2088 O O . HIS A 1 248 ? -16.126 -41.331 -18.994 1.00 40.16 248 HIS A O 1
ATOM 2094 N N . PRO A 1 249 ? -14.782 -41.984 -17.307 1.00 37.91 249 PRO A N 1
ATOM 2095 C CA . PRO A 1 249 ? -15.876 -42.575 -16.548 1.00 37.91 249 PRO A CA 1
ATOM 2096 C C . PRO A 1 249 ? -16.892 -41.490 -16.186 1.00 37.91 249 PRO A C 1
ATOM 2098 O O . PRO A 1 249 ? -16.537 -40.462 -15.600 1.00 37.91 249 PRO A O 1
ATOM 2101 N N . GLU A 1 250 ? -18.140 -41.715 -16.590 1.00 32.75 250 GLU A N 1
ATOM 2102 C CA . GLU A 1 250 ? -19.292 -40.918 -16.197 1.00 32.75 250 GLU A CA 1
ATOM 2103 C C . GLU A 1 250 ? -19.424 -40.965 -14.671 1.00 32.75 250 GLU A C 1
ATOM 2105 O O . GLU A 1 250 ? -19.467 -42.035 -14.063 1.00 32.75 250 GLU A O 1
ATOM 2110 N N . PHE A 1 251 ? -19.479 -39.790 -14.042 1.00 37.09 251 PHE A N 1
ATOM 2111 C CA . PHE A 1 251 ? -19.886 -39.666 -12.648 1.00 37.09 251 PHE A CA 1
ATOM 2112 C C . PHE A 1 251 ? -21.341 -40.133 -12.534 1.00 37.09 251 PHE A C 1
ATOM 2114 O O . PHE A 1 251 ? -22.266 -39.389 -12.863 1.00 37.09 251 PHE A O 1
ATOM 2121 N N . GLN A 1 252 ? -21.545 -41.363 -12.064 1.00 36.28 252 GLN A N 1
ATOM 2122 C CA . GLN A 1 252 ? -22.856 -41.821 -11.628 1.00 36.28 252 GLN A CA 1
ATOM 2123 C C . GLN A 1 252 ? -23.278 -40.976 -10.422 1.00 36.28 252 GLN A C 1
ATOM 2125 O O . GLN A 1 252 ? -22.649 -41.007 -9.364 1.00 36.28 252 GLN A O 1
ATOM 2130 N N . LYS A 1 253 ? -24.341 -40.186 -10.587 1.00 37.94 253 LYS A N 1
ATOM 2131 C CA . LYS A 1 253 ? -25.112 -39.688 -9.451 1.00 37.94 253 LYS A CA 1
ATOM 2132 C C . LYS A 1 253 ? -25.877 -40.880 -8.884 1.00 37.94 253 LYS A C 1
ATOM 2134 O O . LYS A 1 253 ? -26.858 -41.319 -9.474 1.00 37.94 253 LYS A O 1
ATOM 2139 N N . GLU A 1 254 ? -25.399 -41.425 -7.771 1.00 35.69 254 GLU A N 1
ATOM 2140 C CA . GLU A 1 254 ? -26.197 -42.321 -6.936 1.00 35.69 254 GLU A CA 1
ATOM 2141 C C . GLU A 1 254 ? -27.327 -41.508 -6.287 1.00 35.69 254 GLU A C 1
ATOM 2143 O O . GLU A 1 254 ? -27.158 -40.930 -5.213 1.00 35.69 254 GLU A O 1
ATOM 2148 N N . ASP A 1 255 ? -28.492 -41.467 -6.930 1.00 38.34 255 ASP A N 1
ATOM 2149 C CA . ASP A 1 255 ? -29.738 -41.077 -6.273 1.00 38.34 255 ASP A CA 1
ATOM 2150 C C . ASP A 1 255 ? -30.180 -42.234 -5.360 1.00 38.34 255 ASP A C 1
ATOM 2152 O O . ASP A 1 255 ? -30.854 -43.176 -5.779 1.00 38.34 255 ASP A O 1
ATOM 2156 N N . LYS A 1 256 ? -29.772 -42.198 -4.085 1.00 40.44 256 LYS A N 1
ATOM 2157 C CA . LYS A 1 256 ? -30.287 -43.121 -3.061 1.00 40.44 256 LYS A CA 1
ATOM 2158 C C . LYS A 1 256 ? -31.659 -42.643 -2.595 1.00 40.44 256 LYS A C 1
ATOM 2160 O O . LYS A 1 256 ? -31.768 -41.790 -1.717 1.00 40.44 256 LYS A O 1
ATOM 2165 N N . ALA A 1 257 ? -32.708 -43.221 -3.174 1.00 37.16 257 ALA A N 1
ATOM 2166 C CA . ALA A 1 257 ? -34.059 -43.155 -2.632 1.00 37.16 257 ALA A CA 1
AT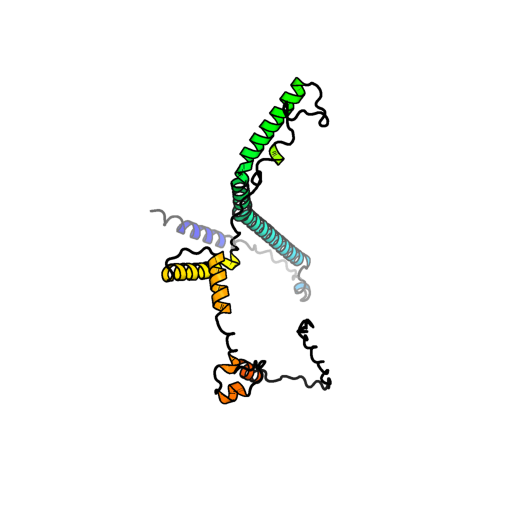OM 2167 C C . ALA A 1 257 ? -34.128 -43.969 -1.326 1.00 37.16 257 ALA A C 1
ATOM 2169 O O . ALA A 1 257 ? -33.991 -45.193 -1.325 1.00 37.16 257 ALA A O 1
ATOM 2170 N N . VAL A 1 258 ? -34.329 -43.281 -0.202 1.00 41.50 258 VAL A N 1
ATOM 2171 C CA . VAL A 1 258 ? -34.608 -43.901 1.098 1.00 41.50 258 VAL A CA 1
ATOM 2172 C C . VAL A 1 258 ? -36.068 -44.357 1.101 1.00 41.50 258 VAL A C 1
ATOM 2174 O O . VAL A 1 258 ? -36.981 -43.545 1.221 1.00 41.50 258 VAL A O 1
ATOM 2177 N N . HIS A 1 259 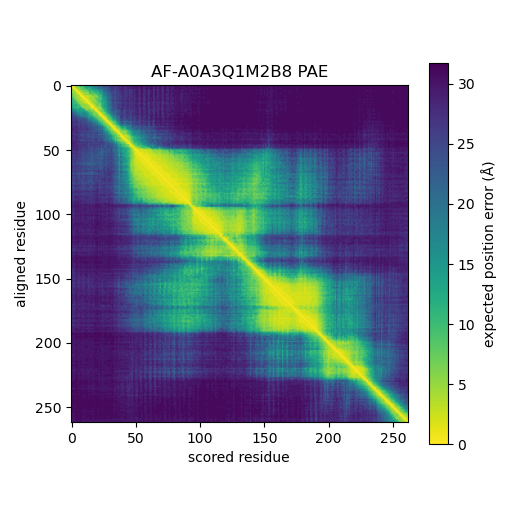? -36.292 -45.663 0.959 1.00 33.44 259 HIS A N 1
ATOM 2178 C CA . HIS A 1 259 ? -37.588 -46.281 1.223 1.00 33.44 259 HIS A CA 1
ATOM 2179 C C . HIS A 1 259 ? -37.726 -46.555 2.725 1.00 33.44 259 HIS A C 1
ATOM 2181 O O . HIS A 1 259 ? -37.046 -47.426 3.263 1.00 33.44 259 HIS A O 1
ATOM 2187 N N . TYR A 1 260 ? -38.643 -45.853 3.392 1.00 38.28 260 TYR A N 1
ATOM 2188 C CA . TYR A 1 260 ? -39.183 -46.302 4.674 1.00 38.28 260 TYR A CA 1
ATOM 2189 C C . TYR A 1 260 ? -40.279 -47.336 4.399 1.00 38.28 260 TYR A C 1
ATOM 2191 O O . TYR A 1 260 ? -41.226 -47.061 3.659 1.00 38.28 260 TYR A O 1
ATOM 2199 N N . LYS A 1 261 ? -40.139 -48.538 4.966 1.00 40.19 261 LYS A N 1
ATOM 2200 C CA . LYS A 1 261 ? -41.250 -49.484 5.105 1.00 40.19 261 LYS A CA 1
ATOM 2201 C C . LYS A 1 261 ? -41.975 -49.176 6.416 1.00 40.19 261 LYS A C 1
ATOM 2203 O O . LYS A 1 261 ? -41.310 -48.970 7.430 1.00 40.19 261 LYS A O 1
ATOM 2208 N N . PHE A 1 262 ? -43.302 -49.106 6.317 1.00 38.94 262 PHE A N 1
ATOM 2209 C CA . PHE A 1 262 ? -44.253 -49.075 7.428 1.00 38.94 262 PHE A CA 1
ATOM 2210 C C . PHE A 1 262 ? -44.057 -50.259 8.377 1.00 38.94 262 PHE A C 1
ATOM 2212 O O . PHE A 1 262 ? -43.688 -51.348 7.873 1.00 38.94 262 PHE A O 1
#

Foldseek 3Di:
DPPPPPVVVVVVVVVVVVVPPPDDDDDDPDDPDPDPDPDPVVVPDDPVVVVVVVVVVVVVVVVVVVVVVVVVVVVCCCVPPVVVVVVVVCVLQVCPVVVVVVVVVLVVLVVVLCVVVVDDDPVDDDVVNPDNCPVVPDDPVPPPSPDPPDDDPVCVVVVVVLVVVQVVVCVVPVDHDDSVVSVVVVVVVVVVDDDPQAQQPVPDDPVVSVVDDSPDNDHPVNVVVVVVCPDPPPPDPDPDDDDPPPPDDDPDPPPDDDDDDD

pLDDT: mean 71.2, std 19.02, range [32.75, 97.81]

InterPro domains:
  IPR040046 Protein FAM228 [PF28229] (50-173)
  IPR040046 Protein FAM228 [PTHR28584] (50-256)

Sequence (262 aa):
MLFTKEANFLVFLGNLLFGATMKSYENDPITDKLPKLKSSREWLEPQPLSFMEELDKCLKHHDFLNARRKEILYKRWVDHVADPLQKKIIEKVTSYKKIKKRRQEELDGFLKYVNKKGNAFIEHYDPKEYDPFYMNRENPNFLKVTIPPFRDPLKKAQYDKDDGKRILLQCETGKIYTMKEFKEVEKAKLHSRFPGISNSRHLMTPNEWIRLPPNYIESEFCKRSRLKIKVNFNESSFDLKPSVRTPHPEFQKEDKAVHYKF

Mean predicted aligned error: 21.88 Å

Radius of gyration: 42.82 Å; Cα contacts (8 Å, |Δi|>4): 41; chains: 1; bounding box: 115×93×96 Å